Protein AF-A0A7C1ZW96-F1 (afdb_monomer_lite)

Structure (mmCIF, N/CA/C/O backbone):
data_AF-A0A7C1ZW96-F1
#
_entry.id   AF-A0A7C1ZW96-F1
#
loop_
_atom_site.group_PDB
_atom_site.id
_atom_site.type_symbol
_atom_site.label_atom_id
_atom_site.label_alt_id
_atom_site.label_comp_id
_atom_site.label_asym_id
_atom_site.label_entity_id
_atom_site.label_seq_id
_atom_site.pdbx_PDB_ins_code
_atom_site.Cartn_x
_atom_site.Cartn_y
_atom_site.Cartn_z
_atom_site.occupancy
_atom_site.B_iso_or_equiv
_atom_site.auth_seq_id
_atom_site.auth_comp_id
_atom_site.auth_asym_id
_atom_site.auth_atom_id
_atom_site.pdbx_PDB_model_num
ATOM 1 N N . MET A 1 1 ? 13.596 9.120 -29.502 1.00 70.25 1 MET A N 1
ATOM 2 C CA . MET A 1 1 ? 14.639 8.089 -29.327 1.00 70.25 1 MET A CA 1
ATOM 3 C C . MET A 1 1 ? 14.050 6.762 -29.740 1.00 70.25 1 MET A C 1
ATOM 5 O O . MET A 1 1 ? 12.907 6.493 -29.382 1.00 70.25 1 MET A O 1
ATOM 9 N N . ASP A 1 2 ? 14.798 5.988 -30.514 1.00 90.12 2 ASP A N 1
ATOM 10 C CA . ASP A 1 2 ? 14.402 4.640 -30.920 1.00 90.12 2 ASP A CA 1
ATOM 11 C C . ASP A 1 2 ? 14.485 3.653 -29.736 1.00 90.12 2 ASP A C 1
ATOM 13 O O . ASP A 1 2 ? 15.214 3.882 -28.768 1.00 90.12 2 ASP A O 1
ATOM 17 N N . TYR A 1 3 ? 13.744 2.546 -29.805 1.00 92.50 3 TYR A N 1
ATOM 18 C CA . TYR A 1 3 ? 13.696 1.502 -28.778 1.00 92.50 3 TYR A CA 1
ATOM 19 C C . TYR A 1 3 ? 15.097 0.979 -28.427 1.00 92.50 3 TYR A C 1
ATOM 21 O O . TYR A 1 3 ? 15.464 0.915 -27.253 1.00 92.50 3 TYR A O 1
ATOM 29 N N . LYS A 1 4 ? 15.914 0.682 -29.448 1.00 93.50 4 LYS A N 1
ATOM 30 C CA . LYS A 1 4 ? 17.292 0.192 -29.273 1.00 93.50 4 LYS A CA 1
ATOM 31 C C . LYS A 1 4 ? 18.207 1.231 -28.630 1.00 93.50 4 LYS A C 1
ATOM 33 O O . LYS A 1 4 ? 19.015 0.886 -27.775 1.00 93.50 4 LYS A O 1
ATOM 38 N N . GLN A 1 5 ? 18.042 2.503 -28.991 1.00 94.62 5 GLN A N 1
ATOM 39 C CA . GLN A 1 5 ? 18.813 3.593 -28.388 1.00 94.62 5 GLN A CA 1
ATOM 40 C C . GLN A 1 5 ? 18.511 3.717 -26.892 1.00 94.62 5 GLN A C 1
ATOM 42 O O . GLN A 1 5 ? 19.424 3.877 -26.090 1.00 94.62 5 GLN A O 1
ATOM 47 N N . ILE A 1 6 ? 17.240 3.597 -26.491 1.00 94.00 6 ILE A N 1
ATOM 48 C CA . ILE A 1 6 ? 16.862 3.642 -25.071 1.00 94.00 6 ILE A CA 1
ATOM 49 C C . ILE A 1 6 ? 17.457 2.454 -24.313 1.00 94.00 6 ILE A C 1
ATOM 51 O O . ILE A 1 6 ? 17.939 2.633 -23.196 1.00 94.00 6 ILE A O 1
ATOM 55 N N . GLN A 1 7 ? 17.474 1.262 -24.909 1.00 95.19 7 GLN A N 1
ATOM 56 C CA . GLN A 1 7 ? 18.127 0.093 -24.318 1.00 95.19 7 GLN A CA 1
ATOM 57 C C . GLN A 1 7 ? 19.627 0.325 -24.086 1.00 95.19 7 GLN A C 1
ATOM 59 O O . GLN A 1 7 ? 20.129 0.089 -22.986 1.00 95.19 7 GLN A O 1
ATOM 64 N N . GLU A 1 8 ? 20.336 0.826 -25.096 1.00 95.38 8 GLU A N 1
ATOM 65 C CA . GLU A 1 8 ? 21.771 1.108 -25.009 1.00 95.38 8 GLU A CA 1
ATOM 66 C C . GLU A 1 8 ? 22.080 2.178 -23.955 1.00 95.38 8 GLU A C 1
ATOM 68 O O . GLU A 1 8 ? 22.915 1.962 -23.076 1.00 95.38 8 GLU A O 1
ATOM 73 N N . LEU A 1 9 ? 21.326 3.282 -23.957 1.00 96.50 9 LEU A N 1
ATOM 74 C CA . LEU A 1 9 ? 21.448 4.336 -22.950 1.00 96.50 9 LEU A CA 1
ATOM 75 C C . LEU A 1 9 ? 21.115 3.834 -21.540 1.00 96.50 9 LEU A C 1
ATOM 77 O O . LEU A 1 9 ? 21.764 4.244 -20.581 1.00 96.50 9 LEU A O 1
ATOM 81 N N . THR A 1 10 ? 20.144 2.925 -21.396 1.00 96.12 10 THR A N 1
ATOM 82 C CA . THR A 1 10 ? 19.799 2.332 -20.092 1.00 96.12 10 THR A CA 1
ATOM 83 C C . THR A 1 10 ? 20.944 1.471 -19.576 1.00 96.12 10 THR A C 1
ATOM 85 O O . THR A 1 10 ? 21.294 1.565 -18.400 1.00 96.12 10 THR A O 1
ATOM 88 N N . ARG A 1 11 ? 21.577 0.677 -20.449 1.00 95.81 11 ARG A N 1
ATOM 89 C CA . ARG A 1 11 ? 22.749 -0.130 -20.086 1.00 95.81 11 ARG A CA 1
ATOM 90 C C . ARG A 1 11 ? 23.925 0.754 -19.667 1.00 95.81 11 ARG A C 1
ATOM 92 O O . ARG A 1 11 ? 24.494 0.526 -18.604 1.00 95.81 11 ARG A O 1
ATOM 99 N N . LEU A 1 12 ? 24.233 1.799 -20.437 1.00 96.38 12 LEU A N 1
ATOM 100 C CA . LEU A 1 12 ? 25.278 2.769 -20.087 1.00 96.38 12 LEU A CA 1
ATOM 101 C C . LEU A 1 12 ? 24.985 3.457 -18.746 1.00 96.38 12 LEU A C 1
ATOM 103 O O . LEU A 1 12 ? 25.869 3.583 -17.902 1.00 96.38 12 LEU A O 1
ATOM 107 N N . ALA A 1 13 ? 23.734 3.855 -18.506 1.00 96.31 13 ALA A N 1
ATOM 108 C CA . ALA A 1 13 ? 23.335 4.474 -17.245 1.00 96.31 13 ALA A CA 1
ATOM 109 C C . ALA A 1 13 ? 23.552 3.541 -16.040 1.00 96.31 13 ALA A C 1
ATOM 111 O O . ALA A 1 13 ? 24.030 3.998 -15.000 1.00 96.31 13 ALA A O 1
ATOM 112 N N . ILE A 1 14 ? 23.261 2.244 -16.184 1.00 95.38 14 ILE A N 1
ATOM 113 C CA . ILE A 1 14 ? 23.528 1.230 -15.152 1.00 95.38 14 ILE A CA 1
ATOM 114 C C . ILE A 1 14 ? 25.033 1.087 -14.899 1.00 95.38 14 ILE A C 1
ATOM 116 O O . ILE A 1 14 ? 25.462 1.152 -13.746 1.00 95.38 14 ILE A O 1
ATOM 120 N N . GLN A 1 15 ? 25.835 0.973 -15.961 1.00 94.31 15 GLN A N 1
ATOM 121 C CA . GLN A 1 15 ? 27.295 0.845 -15.870 1.00 94.31 15 GLN A CA 1
ATOM 122 C C . GLN A 1 15 ? 27.939 2.048 -15.168 1.00 94.31 15 GLN A C 1
ATOM 124 O O . GLN A 1 15 ? 28.824 1.886 -14.329 1.00 94.31 15 GLN A O 1
ATOM 129 N N . HIS A 1 16 ? 27.439 3.255 -15.438 1.00 94.94 16 HIS A N 1
ATOM 130 C CA . HIS A 1 16 ? 27.872 4.490 -14.777 1.00 94.94 16 HIS A CA 1
ATOM 131 C C . HIS A 1 16 ? 27.180 4.754 -13.427 1.00 94.94 16 HIS A C 1
ATOM 133 O O . HIS A 1 16 ? 27.340 5.829 -12.849 1.00 94.94 16 HIS A O 1
ATOM 139 N N . LYS A 1 17 ? 26.407 3.792 -12.909 1.00 92.88 17 LYS A N 1
ATOM 140 C CA . LYS A 1 17 ? 25.643 3.870 -11.654 1.00 92.88 17 LYS A CA 1
ATOM 141 C C . LYS A 1 17 ? 24.718 5.099 -11.535 1.00 92.88 17 LYS A C 1
ATOM 143 O O . LYS A 1 17 ? 24.451 5.574 -10.427 1.00 92.88 17 LYS A O 1
ATOM 148 N N . ASN A 1 18 ? 24.199 5.601 -12.654 1.00 94.31 18 ASN A N 1
ATOM 149 C CA . ASN A 1 18 ? 23.397 6.821 -12.723 1.00 94.31 18 ASN A CA 1
ATOM 150 C C . ASN A 1 18 ? 21.888 6.525 -12.623 1.00 94.31 18 ASN A C 1
ATOM 152 O O . ASN A 1 18 ? 21.213 6.269 -13.621 1.00 94.31 18 ASN A O 1
ATOM 156 N N . LEU A 1 19 ? 21.351 6.594 -11.401 1.00 92.31 19 LEU A N 1
ATOM 157 C CA . LEU A 1 19 ? 19.934 6.341 -11.112 1.00 92.31 19 LEU A CA 1
ATOM 158 C C . LEU A 1 19 ? 18.987 7.322 -11.816 1.00 92.31 19 LEU A C 1
ATOM 160 O O . LEU A 1 19 ? 17.964 6.896 -12.350 1.00 92.31 19 LEU A O 1
ATOM 164 N N . GLU A 1 20 ? 19.321 8.612 -11.840 1.00 93.06 20 GLU A N 1
ATOM 165 C CA . GLU A 1 20 ? 18.469 9.644 -12.443 1.00 93.06 20 GLU A CA 1
ATOM 166 C C . GLU A 1 20 ? 18.313 9.432 -13.953 1.00 93.06 20 GLU A C 1
ATOM 168 O O . GLU A 1 20 ? 17.213 9.561 -14.494 1.00 93.06 20 GLU A O 1
ATOM 173 N N . ALA A 1 21 ? 19.386 9.014 -14.631 1.00 95.00 21 ALA A N 1
ATOM 174 C CA . ALA A 1 21 ? 19.329 8.654 -16.044 1.00 95.00 21 ALA A CA 1
ATOM 175 C C . ALA A 1 21 ? 18.424 7.433 -16.285 1.00 95.00 21 ALA A C 1
ATOM 177 O O . ALA A 1 21 ? 17.558 7.485 -17.158 1.00 95.00 21 ALA A O 1
ATOM 178 N N . VAL A 1 22 ? 18.551 6.369 -15.477 1.00 94.31 22 VAL A N 1
ATOM 179 C CA . VAL A 1 22 ? 17.665 5.188 -15.564 1.00 94.31 22 VAL A CA 1
ATOM 180 C C . VAL A 1 22 ? 16.200 5.579 -15.331 1.00 94.31 22 VAL A C 1
ATOM 182 O O . VAL A 1 22 ? 15.317 5.158 -16.078 1.00 94.31 22 VAL A O 1
ATOM 185 N N . MET A 1 23 ? 15.932 6.431 -14.338 1.00 92.19 23 MET A N 1
ATOM 186 C CA . MET A 1 23 ? 14.596 6.964 -14.049 1.00 92.19 23 MET A CA 1
ATOM 187 C C . MET A 1 23 ? 14.026 7.779 -15.216 1.00 92.19 23 MET A C 1
ATOM 189 O O . MET A 1 23 ? 12.853 7.628 -15.565 1.00 92.19 23 MET A O 1
ATOM 193 N N . GLY A 1 24 ? 14.841 8.637 -15.832 1.00 92.88 24 GLY A N 1
ATOM 194 C CA . GLY A 1 24 ? 14.457 9.408 -17.014 1.00 92.88 24 GLY A CA 1
ATOM 195 C C . GLY A 1 24 ? 14.122 8.509 -18.206 1.00 92.88 24 GLY A C 1
ATOM 196 O O . GLY A 1 24 ? 13.102 8.709 -18.866 1.00 92.88 24 GLY A O 1
ATOM 197 N N . LEU A 1 25 ? 14.926 7.468 -18.435 1.00 94.75 25 LEU A N 1
ATOM 198 C CA . LEU A 1 25 ? 14.729 6.500 -19.516 1.00 94.75 25 LEU A CA 1
ATOM 199 C C . LEU A 1 25 ? 13.476 5.637 -19.307 1.00 94.75 25 LEU A C 1
ATOM 201 O O . LEU A 1 25 ? 12.726 5.422 -20.258 1.00 94.75 25 LEU A O 1
ATOM 205 N N . LEU A 1 26 ? 13.180 5.231 -18.066 1.00 92.12 26 LEU A N 1
ATOM 206 C CA . LEU A 1 26 ? 11.928 4.548 -17.710 1.00 92.12 26 LEU A CA 1
ATOM 207 C C . LEU A 1 26 ? 10.690 5.396 -18.019 1.00 92.12 26 LEU A C 1
ATOM 209 O O . LEU A 1 26 ? 9.691 4.873 -18.512 1.00 92.12 26 LEU A O 1
ATOM 213 N N . LYS A 1 27 ? 10.755 6.705 -17.746 1.00 89.38 27 LYS A N 1
ATOM 214 C CA . LYS A 1 27 ? 9.675 7.651 -18.068 1.00 89.38 27 LYS A CA 1
ATOM 215 C C . LYS A 1 27 ? 9.537 7.877 -19.574 1.00 89.38 27 LYS A C 1
ATOM 217 O O . LYS A 1 27 ? 8.424 8.096 -20.041 1.00 89.38 27 LYS A O 1
ATOM 222 N N . ALA A 1 28 ? 10.639 7.810 -20.321 1.00 91.69 28 ALA A N 1
ATOM 223 C CA . ALA A 1 28 ? 10.635 7.964 -21.773 1.00 91.69 28 ALA A CA 1
ATOM 224 C C . ALA A 1 28 ? 10.059 6.733 -22.492 1.00 91.69 28 ALA A C 1
ATOM 226 O O . ALA A 1 28 ? 9.218 6.877 -23.376 1.00 91.69 28 ALA A O 1
ATOM 227 N N . ASN A 1 29 ? 10.495 5.523 -22.125 1.00 92.44 29 ASN A N 1
ATOM 228 C CA . ASN A 1 29 ? 9.945 4.275 -22.651 1.00 92.44 29 ASN A CA 1
ATOM 229 C C . ASN A 1 29 ? 10.116 3.135 -21.641 1.00 92.44 29 ASN A C 1
ATOM 231 O O . ASN A 1 29 ? 11.178 2.516 -21.534 1.00 92.44 29 ASN A O 1
ATOM 235 N N . VAL A 1 30 ? 9.027 2.832 -20.931 1.00 92.31 30 VAL A N 1
ATOM 236 C CA . VAL A 1 30 ? 9.029 1.831 -19.862 1.00 92.31 30 VAL A CA 1
ATOM 237 C C . VAL A 1 30 ? 9.380 0.432 -20.365 1.00 92.31 30 VAL A C 1
ATOM 239 O O . VAL A 1 30 ? 10.066 -0.293 -19.656 1.00 92.31 30 VAL A O 1
ATOM 242 N N . TYR A 1 31 ? 8.970 0.052 -21.578 1.00 93.31 31 TYR A N 1
ATOM 243 C CA . TYR A 1 31 ? 9.225 -1.286 -22.121 1.00 93.31 31 TYR A CA 1
ATOM 244 C C . TYR A 1 31 ? 10.706 -1.464 -22.468 1.00 93.31 31 TYR A C 1
ATOM 246 O O . TYR A 1 31 ? 11.349 -2.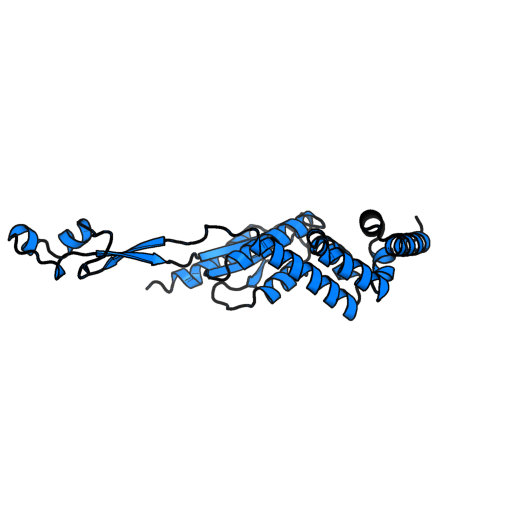369 -21.942 1.00 93.31 31 TYR A O 1
ATOM 254 N N . ALA A 1 32 ? 11.269 -0.530 -23.242 1.00 93.50 32 ALA A N 1
ATOM 255 C CA . ALA A 1 32 ? 12.676 -0.569 -23.642 1.00 93.50 32 ALA A CA 1
ATOM 256 C C . ALA A 1 32 ? 13.623 -0.572 -22.435 1.00 93.50 32 ALA A C 1
ATOM 258 O O . ALA A 1 32 ? 14.549 -1.378 -22.369 1.00 93.50 32 ALA A O 1
ATOM 259 N N . ALA A 1 33 ? 13.374 0.303 -21.456 1.00 93.44 33 ALA A N 1
ATOM 260 C CA . ALA A 1 33 ? 14.183 0.353 -20.246 1.00 93.44 33 ALA A CA 1
ATOM 261 C C . ALA A 1 33 ? 13.996 -0.912 -19.388 1.00 93.44 33 ALA A C 1
ATOM 263 O O . ALA A 1 33 ? 14.981 -1.474 -18.912 1.00 93.44 33 ALA A O 1
ATOM 264 N N . THR A 1 34 ? 12.760 -1.407 -19.223 1.00 94.06 34 THR A N 1
ATOM 265 C CA . THR A 1 34 ? 12.490 -2.597 -18.393 1.00 94.06 34 THR A CA 1
ATOM 266 C C . THR A 1 34 ? 13.152 -3.859 -18.941 1.00 94.06 34 THR A C 1
ATOM 268 O O . THR A 1 34 ? 13.594 -4.679 -18.140 1.00 94.06 34 THR A O 1
ATOM 271 N N . ASP A 1 35 ? 13.298 -4.014 -20.258 1.00 92.94 35 ASP A N 1
ATOM 272 C CA . ASP A 1 35 ? 14.037 -5.146 -20.839 1.00 92.94 35 ASP A CA 1
ATOM 273 C C . ASP A 1 35 ? 15.474 -5.230 -20.316 1.00 92.94 35 ASP A C 1
ATOM 275 O O . ASP A 1 35 ? 15.967 -6.316 -20.017 1.00 92.94 35 ASP A O 1
ATOM 279 N N . ILE A 1 36 ? 16.128 -4.079 -20.142 1.00 94.12 36 ILE A N 1
ATOM 280 C CA . ILE A 1 36 ? 17.480 -4.009 -19.580 1.00 94.12 36 ILE A CA 1
ATOM 281 C C . ILE A 1 36 ? 17.460 -4.251 -18.068 1.00 94.12 36 ILE A C 1
ATOM 283 O O . ILE A 1 36 ? 18.370 -4.883 -17.533 1.00 94.12 36 ILE A O 1
ATOM 287 N N . LEU A 1 37 ? 16.407 -3.815 -17.370 1.00 91.38 37 LEU A N 1
ATOM 28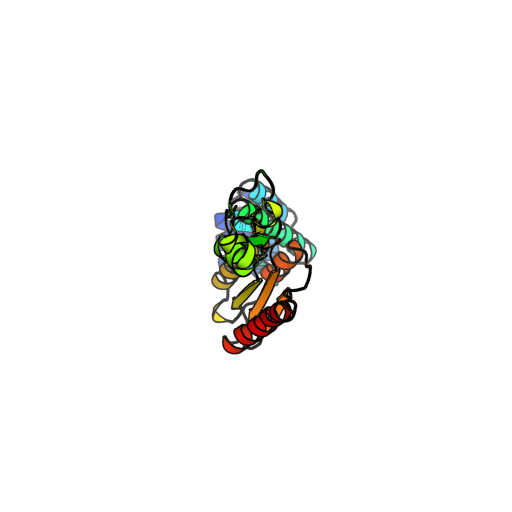8 C CA . LEU A 1 37 ? 16.246 -4.061 -15.932 1.00 91.38 37 LEU A CA 1
ATOM 289 C C . LEU A 1 37 ? 15.896 -5.516 -15.595 1.00 91.38 37 LEU A C 1
ATOM 291 O O . LEU A 1 37 ? 16.204 -5.978 -14.496 1.00 91.38 37 LEU A O 1
ATOM 295 N N . ASN A 1 38 ? 15.291 -6.249 -16.530 1.00 91.06 38 ASN A N 1
ATOM 296 C CA . ASN A 1 38 ? 14.994 -7.682 -16.450 1.00 91.06 38 ASN A CA 1
ATOM 297 C C . ASN A 1 38 ? 16.259 -8.542 -16.668 1.00 91.06 38 ASN A C 1
ATOM 299 O O . ASN A 1 38 ? 16.225 -9.568 -17.345 1.00 91.06 38 ASN A O 1
ATOM 303 N N . THR A 1 39 ? 17.384 -8.126 -16.097 1.00 91.44 39 THR A N 1
ATOM 304 C CA . THR A 1 39 ? 18.672 -8.821 -16.149 1.00 91.44 39 THR A CA 1
ATOM 305 C C . THR A 1 39 ? 19.275 -8.889 -14.748 1.00 91.44 39 THR A C 1
ATOM 307 O O . THR A 1 39 ? 18.832 -8.199 -13.827 1.00 91.44 39 THR A O 1
ATOM 310 N N . GLU A 1 40 ? 20.286 -9.735 -14.551 1.00 90.81 40 GLU A N 1
ATOM 311 C CA . GLU A 1 40 ? 20.981 -9.805 -13.258 1.00 90.81 40 GLU A CA 1
ATOM 312 C C . GLU A 1 40 ? 21.710 -8.497 -12.930 1.00 90.81 40 GLU A C 1
ATOM 314 O O . GLU A 1 40 ? 21.638 -8.038 -11.791 1.00 90.81 40 GLU A O 1
ATOM 319 N N . GLU A 1 41 ? 22.290 -7.845 -13.940 1.00 91.56 41 GLU A N 1
ATOM 320 C CA . GLU A 1 41 ? 22.946 -6.538 -13.820 1.00 91.56 41 GLU A CA 1
ATOM 321 C C . GLU A 1 41 ? 21.964 -5.452 -13.345 1.00 91.56 41 GLU A C 1
ATOM 323 O O . GLU A 1 41 ? 22.237 -4.736 -12.380 1.00 91.56 41 GLU A O 1
ATOM 328 N N . GLY A 1 42 ? 20.772 -5.375 -13.951 1.00 91.06 42 GLY A N 1
ATOM 329 C CA . GLY A 1 42 ? 19.741 -4.411 -13.559 1.00 91.06 42 GLY A CA 1
ATOM 330 C C . GLY A 1 42 ? 19.233 -4.620 -12.129 1.00 91.06 42 GLY A C 1
ATOM 331 O O . GLY A 1 42 ? 19.058 -3.662 -11.371 1.00 91.06 42 GLY A O 1
ATOM 332 N N . VAL A 1 43 ? 19.039 -5.876 -11.718 1.00 91.38 43 VAL A N 1
ATOM 333 C CA . VAL A 1 43 ? 18.660 -6.201 -10.334 1.00 91.38 43 VAL A CA 1
ATOM 334 C C . VAL A 1 43 ? 19.765 -5.853 -9.352 1.00 91.38 43 VAL A C 1
ATOM 336 O O . VAL A 1 43 ? 19.469 -5.331 -8.274 1.00 91.38 43 VAL A O 1
ATOM 339 N N . GLN A 1 44 ? 21.015 -6.166 -9.689 1.00 93.25 44 GLN A N 1
ATOM 340 C CA . GLN A 1 44 ? 22.156 -5.866 -8.837 1.00 93.25 44 GLN A CA 1
ATOM 341 C C . GLN A 1 44 ? 22.280 -4.357 -8.626 1.00 93.25 44 GLN A C 1
ATOM 343 O O . GLN A 1 44 ? 22.334 -3.916 -7.479 1.00 93.25 44 GLN A O 1
ATOM 348 N N . PHE A 1 45 ? 22.188 -3.570 -9.700 1.00 93.69 45 PHE A N 1
ATOM 349 C CA . PHE A 1 45 ? 22.187 -2.109 -9.644 1.00 93.69 45 PHE A CA 1
ATOM 350 C C . PHE A 1 45 ? 21.149 -1.564 -8.653 1.00 93.69 45 PHE A C 1
ATOM 352 O O . PHE A 1 45 ? 21.479 -0.789 -7.754 1.00 93.69 45 PHE A O 1
ATOM 359 N N . PHE A 1 46 ? 19.895 -2.011 -8.763 1.00 93.06 46 PHE A N 1
ATOM 360 C CA . PHE A 1 46 ? 18.836 -1.550 -7.867 1.00 93.06 46 PHE A CA 1
ATOM 361 C C . PHE A 1 46 ? 18.948 -2.109 -6.449 1.00 93.06 46 PHE A C 1
ATOM 363 O O . PHE A 1 46 ? 18.543 -1.440 -5.501 1.00 93.06 46 PHE A O 1
ATOM 370 N N . SER A 1 47 ? 19.517 -3.301 -6.277 1.00 91.56 47 SER A N 1
ATOM 371 C CA . SER A 1 47 ? 19.777 -3.872 -4.954 1.00 91.56 47 SER A CA 1
ATOM 372 C C . SER A 1 47 ? 20.860 -3.087 -4.210 1.00 91.56 47 SER A C 1
ATOM 374 O O . SER A 1 47 ? 20.689 -2.821 -3.024 1.00 91.56 47 SER A O 1
ATOM 376 N N . GLU A 1 48 ? 21.928 -2.673 -4.900 1.00 91.94 48 GLU A N 1
ATOM 377 C CA . GLU A 1 48 ? 22.971 -1.787 -4.362 1.00 91.94 48 GLU A CA 1
ATOM 378 C C . GLU A 1 48 ? 22.382 -0.413 -4.016 1.00 91.94 48 GLU A C 1
ATOM 380 O O . GLU A 1 48 ? 22.493 0.052 -2.881 1.00 91.94 48 GLU A O 1
ATOM 385 N N . LYS A 1 49 ? 21.655 0.209 -4.953 1.00 91.25 49 LYS A N 1
ATOM 386 C CA . LYS A 1 49 ? 21.060 1.535 -4.732 1.00 91.25 49 LYS A CA 1
ATOM 387 C C . LYS A 1 49 ? 20.022 1.543 -3.612 1.00 91.25 49 LYS A C 1
ATOM 389 O O . LYS A 1 49 ? 19.998 2.484 -2.825 1.00 91.25 49 LYS A O 1
ATOM 394 N N . ALA A 1 50 ? 19.219 0.487 -3.479 1.00 89.81 50 ALA A N 1
ATOM 395 C CA . ALA A 1 50 ? 18.246 0.359 -2.394 1.00 89.81 50 ALA A CA 1
ATOM 396 C C . ALA A 1 50 ? 18.896 0.258 -1.000 1.00 89.81 50 ALA A C 1
ATOM 398 O O . ALA A 1 50 ? 18.256 0.619 -0.007 1.00 89.81 50 ALA A O 1
ATOM 399 N N . GLN A 1 51 ? 20.142 -0.229 -0.907 1.00 87.69 51 GLN A N 1
ATOM 400 C CA . GLN A 1 51 ? 20.900 -0.234 0.350 1.00 87.69 51 GLN A CA 1
ATOM 401 C C . GLN A 1 51 ? 21.333 1.182 0.750 1.00 87.69 51 GLN A C 1
ATOM 403 O O . GLN A 1 51 ? 21.234 1.520 1.930 1.00 87.69 51 GLN A O 1
ATOM 408 N N . GLU A 1 52 ? 21.737 2.015 -0.218 1.00 87.19 52 GLU A N 1
ATOM 409 C CA . GLU A 1 52 ? 22.061 3.435 -0.005 1.00 87.19 52 GLU A CA 1
ATOM 410 C C . GLU A 1 52 ? 20.801 4.236 0.380 1.00 87.19 52 GLU A C 1
ATOM 412 O O . GLU A 1 52 ? 20.730 4.853 1.445 1.00 87.19 52 GLU A O 1
ATOM 417 N N . SER A 1 53 ? 19.771 4.192 -0.471 1.00 83.88 53 SER A N 1
ATOM 418 C CA . SER A 1 53 ? 18.480 4.855 -0.274 1.00 83.88 53 SER A CA 1
ATOM 419 C C . SER A 1 53 ? 17.372 4.027 -0.919 1.00 83.88 53 SER A C 1
ATOM 421 O O . SER A 1 53 ? 17.416 3.726 -2.101 1.00 83.88 53 SER A O 1
ATOM 423 N N . GLY A 1 54 ? 16.357 3.632 -0.150 1.00 84.31 54 GLY A N 1
ATOM 424 C CA . GLY A 1 54 ? 15.293 2.751 -0.647 1.00 84.31 54 GLY A CA 1
ATOM 425 C C . GLY A 1 54 ? 14.061 3.482 -1.183 1.00 84.31 54 GLY A C 1
ATOM 426 O O . GLY A 1 54 ? 13.174 2.841 -1.747 1.00 84.31 54 GLY A O 1
ATOM 427 N N . ASP A 1 55 ? 13.962 4.795 -0.984 1.00 86.56 55 ASP A N 1
ATOM 428 C CA . ASP A 1 55 ? 12.681 5.513 -1.033 1.00 86.56 55 ASP A CA 1
ATOM 429 C C . ASP A 1 55 ? 12.056 5.550 -2.443 1.00 86.56 55 ASP A C 1
ATOM 431 O O . ASP A 1 55 ? 10.836 5.616 -2.576 1.00 86.56 55 ASP A O 1
ATOM 435 N N . PHE A 1 56 ? 12.869 5.404 -3.493 1.00 89.38 56 PHE A N 1
ATOM 436 C CA . PHE A 1 56 ? 12.428 5.379 -4.893 1.00 89.38 56 PHE A CA 1
ATOM 437 C C . PHE A 1 56 ? 11.933 3.997 -5.370 1.00 89.38 56 PHE A C 1
ATOM 439 O O . PHE A 1 56 ? 11.285 3.893 -6.413 1.00 89.38 56 PHE A O 1
ATOM 446 N N . MET A 1 57 ? 12.214 2.911 -4.638 1.00 93.56 57 MET A N 1
ATOM 447 C CA . MET A 1 57 ? 11.887 1.547 -5.085 1.00 93.56 57 MET A CA 1
ATOM 448 C C . MET A 1 57 ? 10.397 1.308 -5.378 1.00 93.56 57 MET A C 1
ATOM 450 O O . MET A 1 57 ? 10.100 0.596 -6.342 1.00 93.56 57 MET A O 1
ATOM 454 N N . PRO A 1 58 ? 9.440 1.862 -4.607 1.00 91.88 58 PRO A N 1
ATOM 455 C CA . PRO A 1 58 ? 8.024 1.723 -4.935 1.00 91.88 58 PRO A CA 1
ATOM 456 C C . PRO A 1 58 ? 7.646 2.372 -6.264 1.00 91.88 58 PRO A C 1
ATOM 458 O O . PRO A 1 58 ? 6.841 1.806 -6.998 1.00 91.88 58 PRO A O 1
ATOM 461 N N . GLU A 1 59 ? 8.251 3.518 -6.592 1.00 90.75 59 GLU A N 1
ATOM 462 C CA . GLU A 1 59 ? 8.041 4.198 -7.873 1.00 90.75 59 GLU A CA 1
ATOM 463 C C . GLU A 1 59 ? 8.564 3.342 -9.031 1.00 90.75 59 GLU A C 1
ATOM 465 O O . GLU A 1 59 ? 7.828 3.087 -9.985 1.00 90.75 59 GLU A O 1
ATOM 470 N N . ILE A 1 60 ? 9.782 2.801 -8.898 1.00 92.00 60 ILE A N 1
ATOM 471 C CA . ILE A 1 60 ? 10.361 1.865 -9.875 1.00 92.00 60 ILE A CA 1
ATOM 472 C C . ILE A 1 60 ? 9.436 0.676 -10.099 1.00 92.00 60 ILE A C 1
ATOM 474 O O . ILE A 1 60 ? 9.059 0.397 -11.237 1.00 92.00 60 ILE A O 1
ATOM 478 N N . TYR A 1 61 ? 9.045 -0.013 -9.021 1.00 93.00 61 TYR A N 1
ATOM 479 C CA . TYR A 1 61 ? 8.183 -1.185 -9.131 1.00 93.00 61 TYR A CA 1
ATOM 480 C C . TYR A 1 61 ? 6.867 -0.844 -9.829 1.00 93.00 61 TYR A C 1
ATOM 482 O O . TYR A 1 61 ? 6.433 -1.575 -10.714 1.00 93.00 61 TYR A O 1
ATOM 490 N N . PHE A 1 62 ? 6.254 0.286 -9.476 1.00 89.00 62 PHE A N 1
ATOM 491 C CA . PHE A 1 62 ? 4.986 0.711 -10.051 1.00 89.00 62 PHE A CA 1
ATOM 492 C C . PHE A 1 62 ? 5.062 0.943 -11.565 1.00 89.00 62 PHE A C 1
ATOM 494 O O . PHE A 1 62 ? 4.120 0.590 -12.278 1.00 89.00 62 PHE A O 1
ATOM 501 N N . PHE A 1 63 ? 6.178 1.479 -12.067 1.00 88.00 63 PHE A N 1
ATOM 502 C CA . PHE A 1 63 ? 6.393 1.630 -13.505 1.00 88.00 63 PHE A CA 1
ATOM 503 C C . PHE A 1 63 ? 6.604 0.284 -14.198 1.00 88.00 63 PHE A C 1
ATOM 505 O O . PHE A 1 63 ? 5.952 -0.003 -15.202 1.00 88.00 63 PHE A O 1
ATOM 512 N N . ILE A 1 64 ? 7.467 -0.572 -13.650 1.00 91.62 64 ILE A N 1
ATOM 513 C CA . ILE A 1 64 ? 7.881 -1.793 -14.349 1.00 91.62 64 ILE A CA 1
ATOM 514 C C . ILE A 1 64 ? 6.954 -2.991 -14.115 1.00 91.62 64 ILE A C 1
ATOM 516 O O . ILE A 1 64 ? 7.074 -3.987 -14.815 1.00 91.62 64 ILE A O 1
ATOM 520 N N . ARG A 1 65 ? 6.018 -2.951 -13.157 1.00 90.06 65 ARG A N 1
ATOM 521 C CA . ARG A 1 65 ? 5.200 -4.120 -12.753 1.00 90.06 65 ARG A CA 1
ATOM 522 C C . ARG A 1 65 ? 4.433 -4.803 -13.888 1.00 90.06 65 ARG A C 1
ATOM 524 O O . ARG A 1 65 ? 4.095 -5.978 -13.745 1.00 90.06 65 ARG A O 1
ATOM 531 N N . ARG A 1 66 ? 4.118 -4.089 -14.973 1.00 87.75 66 ARG A N 1
ATOM 532 C CA . ARG A 1 66 ? 3.482 -4.656 -16.173 1.00 87.75 66 ARG A CA 1
ATOM 533 C C . ARG A 1 66 ? 4.510 -5.327 -17.102 1.00 87.75 66 ARG A C 1
ATOM 535 O O . ARG A 1 66 ? 4.341 -6.517 -17.346 1.00 87.75 66 ARG A O 1
ATOM 542 N N . PRO A 1 67 ? 5.563 -4.631 -17.577 1.00 90.56 67 PRO A N 1
ATOM 543 C CA . PRO A 1 67 ? 6.573 -5.231 -18.461 1.00 90.56 67 PRO A CA 1
ATOM 544 C C . PRO A 1 67 ? 7.590 -6.164 -17.774 1.00 90.56 67 PRO A C 1
ATOM 546 O O . PRO A 1 67 ? 8.274 -6.929 -18.449 1.00 90.56 67 PRO A O 1
ATOM 549 N N . ALA A 1 68 ? 7.736 -6.122 -16.449 1.00 89.06 68 ALA A N 1
ATOM 550 C CA . ALA A 1 68 ? 8.715 -6.939 -15.734 1.00 89.06 68 ALA A CA 1
ATOM 551 C C . ALA A 1 68 ? 8.335 -8.429 -15.728 1.00 89.06 68 ALA A C 1
ATOM 553 O O . ALA A 1 68 ? 7.202 -8.802 -15.410 1.00 89.06 68 ALA A O 1
ATOM 554 N N . SER A 1 69 ? 9.311 -9.294 -16.009 1.00 86.50 69 SER A N 1
ATOM 555 C CA . SER A 1 69 ? 9.119 -10.746 -16.081 1.00 86.50 69 SER A CA 1
ATOM 556 C C . SER A 1 69 ? 9.227 -11.423 -14.704 1.00 86.50 69 SER A C 1
ATOM 558 O O . SER A 1 69 ? 9.811 -10.883 -13.765 1.00 86.50 69 SER A O 1
ATOM 560 N N . GLY A 1 70 ? 8.638 -12.618 -14.560 1.00 85.06 70 GLY A N 1
ATOM 561 C CA . GLY A 1 70 ? 8.320 -13.263 -13.273 1.00 85.06 70 GLY A CA 1
ATOM 562 C C . GLY A 1 70 ? 9.396 -13.188 -12.177 1.00 85.06 70 GLY A C 1
ATOM 563 O O . GLY A 1 70 ? 9.139 -12.612 -11.114 1.00 85.06 70 GLY A O 1
ATOM 564 N N . LYS A 1 71 ? 10.600 -13.736 -12.422 1.00 88.25 71 LYS A N 1
ATOM 565 C CA . LYS A 1 71 ? 11.709 -13.739 -11.439 1.00 88.25 71 LYS A CA 1
ATOM 566 C C . LYS A 1 71 ? 12.026 -12.315 -10.980 1.00 88.25 71 LYS A C 1
ATOM 568 O O . LYS A 1 71 ? 12.017 -12.042 -9.780 1.00 88.25 71 LYS A O 1
ATOM 573 N N . TYR A 1 72 ? 12.248 -11.402 -11.917 1.00 89.94 72 TYR A N 1
ATOM 574 C CA . TYR A 1 72 ? 12.700 -10.042 -11.632 1.00 89.94 72 TYR A CA 1
ATOM 575 C C . TYR A 1 72 ? 11.609 -9.179 -11.009 1.00 89.94 72 TYR A C 1
ATOM 577 O O . TYR A 1 72 ? 11.852 -8.533 -9.988 1.00 89.94 72 TYR A O 1
ATOM 585 N N . LYS A 1 73 ? 10.374 -9.274 -11.509 1.00 91.88 73 LYS A N 1
ATOM 586 C CA . LYS A 1 73 ? 9.198 -8.629 -10.912 1.00 91.88 73 LYS A CA 1
ATOM 587 C C . LYS A 1 73 ? 9.078 -8.949 -9.423 1.00 91.88 73 LYS A C 1
ATOM 589 O O . LYS A 1 73 ? 8.837 -8.052 -8.617 1.00 91.88 73 LYS A O 1
ATOM 594 N N . SER A 1 74 ? 9.304 -10.207 -9.035 1.00 92.56 74 SER A N 1
ATOM 595 C CA . SER A 1 74 ? 9.250 -10.617 -7.627 1.00 92.56 74 SER A CA 1
ATOM 596 C C . SER A 1 74 ? 10.323 -9.942 -6.757 1.00 92.56 74 SER A C 1
ATOM 598 O O . SER A 1 74 ? 10.052 -9.593 -5.604 1.00 92.56 74 SER A O 1
ATOM 600 N N . ILE A 1 75 ? 11.515 -9.705 -7.315 1.00 93.62 75 ILE A N 1
ATOM 601 C CA . ILE A 1 75 ? 12.631 -9.050 -6.626 1.00 93.62 75 ILE A CA 1
ATOM 602 C C . ILE A 1 75 ? 12.342 -7.559 -6.457 1.00 93.62 75 ILE A C 1
ATOM 604 O O . ILE A 1 75 ? 12.415 -7.056 -5.337 1.00 93.62 75 ILE A O 1
ATOM 608 N N . PHE A 1 76 ? 11.928 -6.873 -7.523 1.00 94.31 76 PHE A N 1
ATOM 609 C CA . PHE A 1 76 ? 11.555 -5.459 -7.455 1.00 94.31 76 PHE A CA 1
ATOM 610 C C . PHE A 1 76 ? 10.375 -5.216 -6.511 1.00 94.31 76 PHE A C 1
ATOM 612 O O . PHE A 1 76 ? 10.428 -4.293 -5.698 1.00 94.31 76 PHE A O 1
ATOM 619 N N . ARG A 1 77 ? 9.359 -6.093 -6.526 1.00 94.31 77 ARG A N 1
ATOM 620 C CA . ARG A 1 77 ? 8.246 -6.033 -5.565 1.00 94.31 77 ARG A CA 1
ATOM 621 C C . ARG A 1 77 ? 8.744 -6.141 -4.128 1.00 94.31 77 ARG A C 1
ATOM 623 O O . ARG A 1 77 ? 8.322 -5.381 -3.260 1.00 94.31 77 ARG A O 1
ATOM 630 N N . ARG A 1 78 ? 9.666 -7.075 -3.866 1.00 93.75 78 ARG A N 1
ATOM 631 C CA . ARG A 1 78 ? 10.264 -7.263 -2.538 1.00 93.75 78 ARG A CA 1
ATOM 632 C C . ARG A 1 78 ? 11.021 -6.016 -2.079 1.00 93.75 78 ARG A C 1
ATOM 634 O O . ARG A 1 78 ? 10.828 -5.617 -0.933 1.00 93.75 78 ARG A O 1
ATOM 641 N N . LEU A 1 79 ? 11.832 -5.413 -2.948 1.00 93.81 79 LEU A N 1
ATOM 642 C CA . LEU A 1 79 ? 12.576 -4.186 -2.649 1.00 93.81 79 LEU A CA 1
ATOM 643 C C . LEU A 1 79 ? 11.625 -3.012 -2.364 1.00 93.81 79 LEU A C 1
ATOM 645 O O . LEU A 1 79 ? 11.744 -2.367 -1.326 1.00 93.81 79 LEU A O 1
ATOM 649 N N . ALA A 1 80 ? 10.611 -2.800 -3.209 1.00 93.69 80 ALA A N 1
ATOM 650 C CA . ALA A 1 80 ? 9.578 -1.784 -2.993 1.00 93.69 80 ALA A CA 1
ATOM 651 C C . ALA A 1 80 ? 8.868 -1.955 -1.644 1.00 93.69 80 ALA A C 1
ATOM 653 O O . ALA A 1 80 ? 8.748 -1.009 -0.863 1.00 93.69 80 ALA A O 1
ATOM 654 N N . ARG A 1 81 ? 8.448 -3.181 -1.325 1.00 92.88 81 ARG A N 1
ATOM 655 C CA . ARG A 1 81 ? 7.812 -3.498 -0.045 1.00 92.88 81 ARG A CA 1
ATOM 656 C C . ARG A 1 81 ? 8.729 -3.221 1.147 1.00 92.88 81 ARG A C 1
ATOM 658 O O . ARG A 1 81 ? 8.264 -2.681 2.149 1.00 92.88 81 ARG A O 1
ATOM 665 N N . GLN A 1 82 ? 10.008 -3.590 1.067 1.00 91.62 82 GLN A N 1
ATOM 666 C CA . GLN A 1 82 ? 10.980 -3.308 2.130 1.00 91.62 82 GLN A CA 1
ATOM 667 C C . GLN A 1 82 ? 11.112 -1.803 2.376 1.00 91.62 82 GLN A C 1
ATOM 669 O O . GLN A 1 82 ? 11.070 -1.373 3.531 1.00 91.62 82 GLN A O 1
ATOM 674 N N . SER A 1 83 ? 11.176 -1.002 1.311 1.00 91.00 83 SER A N 1
ATOM 675 C CA . SER A 1 83 ? 11.203 0.457 1.410 1.00 91.00 83 SER A CA 1
ATOM 676 C C . SER A 1 83 ? 9.949 1.026 2.068 1.00 91.00 83 SER A C 1
ATOM 678 O O . SER A 1 83 ? 10.057 1.858 2.965 1.00 91.00 83 SER A O 1
ATOM 680 N N . ILE A 1 84 ? 8.760 0.529 1.710 1.00 89.88 84 ILE A N 1
ATOM 681 C CA . ILE A 1 84 ? 7.492 0.954 2.330 1.00 89.88 84 ILE A CA 1
ATOM 682 C C . ILE A 1 84 ? 7.467 0.637 3.823 1.00 89.88 84 ILE A C 1
ATOM 684 O O . ILE A 1 84 ? 7.076 1.483 4.626 1.00 89.88 84 ILE A O 1
ATOM 688 N N . ILE A 1 85 ? 7.887 -0.566 4.218 1.00 87.50 85 ILE A N 1
ATOM 689 C CA . ILE A 1 85 ? 7.929 -0.959 5.633 1.00 87.50 85 ILE A CA 1
ATOM 690 C C . ILE A 1 85 ? 8.922 -0.071 6.395 1.00 87.50 85 ILE A C 1
ATOM 692 O O . ILE A 1 85 ? 8.592 0.436 7.467 1.00 87.50 85 ILE A O 1
ATOM 696 N N . LYS A 1 86 ? 10.104 0.189 5.821 1.00 86.94 86 LYS A N 1
ATOM 697 C CA . LYS A 1 86 ? 11.113 1.087 6.403 1.00 86.94 86 LYS A CA 1
ATOM 698 C C . LYS A 1 86 ? 10.574 2.511 6.568 1.00 86.94 86 LYS A C 1
ATOM 700 O O . LYS A 1 86 ? 10.755 3.106 7.629 1.00 86.94 86 LYS A O 1
ATOM 705 N N . LEU A 1 87 ? 9.872 3.040 5.564 1.00 84.38 87 LEU A N 1
ATOM 706 C CA . LEU A 1 87 ? 9.212 4.345 5.635 1.00 84.38 87 LEU A CA 1
ATOM 707 C C . LEU A 1 87 ? 8.119 4.364 6.714 1.00 84.38 87 LEU A C 1
ATOM 709 O O . LEU A 1 87 ? 8.044 5.298 7.507 1.00 84.38 87 LEU A O 1
ATOM 713 N N . SER A 1 88 ? 7.318 3.303 6.796 1.00 82.62 88 SER A N 1
ATOM 714 C CA . SER A 1 88 ? 6.244 3.175 7.787 1.00 82.62 88 SER A CA 1
ATOM 715 C C . SER A 1 88 ? 6.777 3.163 9.219 1.00 82.62 88 SER A C 1
ATOM 717 O O . SER A 1 88 ? 6.182 3.780 10.096 1.00 82.62 88 SER A O 1
ATOM 719 N N . LEU A 1 89 ? 7.924 2.516 9.455 1.00 81.38 89 LEU A N 1
ATOM 720 C CA . LEU A 1 89 ? 8.611 2.511 10.751 1.00 81.38 89 LEU A CA 1
ATOM 721 C C . LEU A 1 89 ? 9.100 3.909 11.167 1.00 81.38 89 LEU A C 1
ATOM 723 O O . LEU A 1 89 ? 8.997 4.265 12.344 1.00 81.38 89 LEU A O 1
ATOM 727 N N . LYS A 1 90 ? 9.598 4.715 10.215 1.00 77.94 90 LYS A N 1
ATOM 728 C CA . LYS A 1 90 ? 9.975 6.120 10.468 1.00 77.94 90 LYS A CA 1
ATOM 729 C C . LYS A 1 90 ? 8.763 6.967 10.854 1.00 77.94 90 LYS A C 1
ATOM 731 O O . LYS A 1 90 ? 8.872 7.845 11.702 1.00 77.94 90 LYS A O 1
ATOM 736 N N . ILE A 1 91 ? 7.600 6.674 10.275 1.00 71.62 91 ILE A N 1
ATOM 737 C CA . ILE A 1 91 ? 6.319 7.309 10.606 1.00 71.62 91 ILE A CA 1
ATOM 738 C C . ILE A 1 91 ? 5.766 6.643 11.880 1.00 71.62 91 ILE A C 1
ATOM 740 O O . ILE A 1 91 ? 4.677 6.069 11.913 1.00 71.62 91 ILE A O 1
ATOM 744 N N . THR A 1 92 ? 6.549 6.691 12.963 1.00 55.03 92 THR A N 1
ATOM 745 C CA . THR A 1 92 ? 6.156 6.197 14.286 1.00 55.03 92 THR A CA 1
ATOM 746 C C . THR A 1 92 ? 5.136 7.162 14.870 1.00 55.03 92 THR A C 1
ATOM 748 O O . THR A 1 92 ? 5.435 8.113 15.590 1.00 55.03 92 THR A O 1
ATOM 751 N N . SER A 1 93 ? 3.878 6.931 14.523 1.00 52.62 93 SER A N 1
ATOM 752 C CA . SER A 1 93 ? 2.791 7.780 14.978 1.00 52.62 93 SER A CA 1
ATOM 753 C C . SER A 1 93 ? 2.490 7.468 16.450 1.00 52.62 93 SER A C 1
ATOM 755 O O . SER A 1 93 ? 2.062 6.365 16.795 1.00 52.62 93 SER A O 1
ATOM 757 N N . LYS A 1 94 ? 2.652 8.460 17.339 1.00 49.91 94 LYS A N 1
ATOM 758 C CA . LYS A 1 94 ? 2.094 8.433 18.709 1.00 49.91 94 LYS A CA 1
ATOM 759 C C . LYS A 1 94 ? 0.552 8.295 18.733 1.00 49.91 94 LYS A C 1
ATOM 761 O O . LYS A 1 94 ? -0.006 8.015 19.790 1.00 49.91 94 LYS A O 1
ATOM 766 N N . GLY A 1 95 ? -0.152 8.429 17.606 1.00 54.00 95 GLY A N 1
ATOM 767 C CA . GLY A 1 95 ? -1.593 8.154 17.454 1.00 54.00 95 GLY A CA 1
ATOM 768 C C . GLY A 1 95 ? -1.799 7.146 16.326 1.00 54.00 95 GLY A C 1
ATOM 769 O O . GLY A 1 95 ? -1.155 7.269 15.300 1.00 54.00 95 GLY A O 1
ATOM 770 N N . ILE A 1 96 ? -2.536 6.046 16.500 1.00 52.88 96 ILE A N 1
ATOM 771 C CA . ILE A 1 96 ? -4.010 5.949 16.460 1.00 52.88 96 ILE A CA 1
ATOM 772 C C . ILE A 1 96 ? -4.507 5.164 17.693 1.00 52.88 96 ILE A C 1
ATOM 774 O O . ILE A 1 96 ? -5.317 4.251 17.612 1.00 52.88 96 ILE A O 1
ATOM 778 N N . ARG A 1 97 ? -3.995 5.451 18.893 1.00 56.00 97 ARG A N 1
ATOM 779 C CA . ARG A 1 97 ? -4.436 4.725 20.096 1.00 56.00 97 ARG A CA 1
ATOM 780 C C . ARG A 1 97 ? -5.716 5.368 20.625 1.00 56.00 97 ARG A C 1
ATOM 782 O O . ARG A 1 97 ? -5.712 6.532 21.013 1.00 56.00 97 ARG A O 1
ATOM 789 N N . GLY A 1 98 ? -6.834 4.646 20.585 1.00 56.16 98 GLY A N 1
ATOM 790 C CA . GLY A 1 98 ? -8.029 5.028 21.334 1.00 56.16 98 GLY A CA 1
ATOM 791 C C . GLY A 1 98 ? -7.810 4.718 22.813 1.00 56.16 98 GLY A C 1
ATOM 792 O O . GLY A 1 98 ? -7.662 3.550 23.175 1.00 56.16 98 GLY A O 1
ATOM 793 N N . GLN A 1 99 ? -7.751 5.739 23.663 1.00 63.72 99 GLN A N 1
ATOM 794 C CA . GLN A 1 99 ? -7.890 5.550 25.106 1.00 63.72 99 GLN A CA 1
ATOM 795 C C . GLN A 1 99 ? -9.350 5.816 25.455 1.00 63.72 99 GLN A C 1
ATOM 797 O O . GLN A 1 99 ? -9.896 6.835 25.039 1.00 63.72 99 GLN A O 1
ATOM 802 N N . PHE A 1 100 ? -9.980 4.907 26.190 1.00 70.81 100 PHE A N 1
ATOM 803 C CA . PHE A 1 100 ? -11.262 5.184 26.824 1.00 70.81 100 PHE A CA 1
ATOM 804 C C . PHE A 1 100 ? -11.140 4.932 28.320 1.00 70.81 100 PHE A C 1
ATOM 806 O O . PHE A 1 100 ? -10.427 4.029 28.764 1.00 70.81 100 PHE A O 1
ATOM 813 N N . LYS A 1 101 ? -11.819 5.772 29.091 1.00 74.06 101 LYS A N 1
ATOM 814 C CA . LYS A 1 101 ? -11.965 5.611 30.531 1.00 74.06 101 LYS A CA 1
ATOM 815 C C . LYS A 1 101 ? -13.159 4.690 30.764 1.00 74.06 101 LYS A C 1
ATOM 817 O O . LYS A 1 101 ? -14.220 4.913 30.185 1.00 74.06 101 LYS A O 1
ATOM 822 N N . LYS A 1 102 ? -12.974 3.634 31.550 1.00 81.69 102 LYS A N 1
ATOM 823 C CA . LYS A 1 102 ? -14.056 2.761 32.004 1.00 81.69 102 LYS A CA 1
ATOM 824 C C . LYS A 1 102 ? -14.139 2.861 33.520 1.00 81.69 102 LYS A C 1
ATOM 826 O O . LYS A 1 102 ? -13.136 2.612 34.186 1.00 81.69 102 LYS A O 1
ATOM 831 N N . ALA A 1 103 ? -15.314 3.194 34.042 1.00 83.56 103 ALA A N 1
ATOM 832 C CA . ALA A 1 103 ? -15.582 3.045 35.462 1.00 83.56 103 ALA A CA 1
ATOM 833 C C . ALA A 1 103 ? -15.672 1.552 35.805 1.00 83.56 103 ALA A C 1
ATOM 835 O O . ALA A 1 103 ? -16.292 0.767 35.080 1.00 83.56 103 ALA A O 1
ATOM 836 N N . ILE A 1 104 ? -14.999 1.149 36.872 1.00 85.88 104 ILE A N 1
ATOM 837 C CA . ILE A 1 104 ? -15.008 -0.219 37.374 1.00 85.88 104 ILE A CA 1
ATOM 838 C C . ILE A 1 104 ? -15.390 -0.217 38.855 1.00 85.88 104 ILE A C 1
ATOM 840 O O . ILE A 1 104 ? -14.946 0.667 39.591 1.00 85.88 104 ILE A O 1
ATOM 844 N N . PRO A 1 105 ? -16.206 -1.191 39.293 1.00 81.62 105 PRO A N 1
ATOM 845 C CA . PRO A 1 105 ? -16.559 -1.327 40.697 1.00 81.62 105 PRO A CA 1
ATOM 846 C C . PRO A 1 105 ? -15.319 -1.689 41.517 1.00 81.62 105 PRO A C 1
ATOM 848 O O . PRO A 1 105 ? -14.401 -2.337 41.002 1.00 81.62 105 PRO A O 1
ATOM 851 N N . ASN A 1 106 ? -15.333 -1.319 42.798 1.00 84.94 106 ASN A N 1
ATOM 852 C CA . ASN A 1 106 ? -14.237 -1.501 43.747 1.00 84.94 106 ASN A CA 1
ATOM 853 C C . ASN A 1 106 ? -12.956 -0.769 43.328 1.00 84.94 106 ASN A C 1
ATOM 855 O O . ASN A 1 106 ? -12.063 -1.328 42.678 1.00 84.94 106 ASN A O 1
ATOM 859 N N . TYR A 1 107 ? -12.840 0.486 43.752 1.00 86.38 107 TYR A N 1
ATOM 860 C CA . TYR A 1 107 ? -11.609 1.251 43.651 1.00 86.38 107 TYR A CA 1
ATOM 861 C C . TYR A 1 107 ? -10.446 0.481 44.288 1.00 86.38 107 TYR A C 1
ATOM 863 O O . TYR A 1 107 ? -10.527 0.010 45.424 1.00 86.38 107 TYR A O 1
ATOM 871 N N . LYS A 1 108 ? -9.336 0.362 43.553 1.00 85.56 108 LYS A N 1
ATOM 872 C CA . LYS A 1 108 ? -8.104 -0.242 44.067 1.00 85.56 108 LYS A CA 1
ATOM 873 C C . LYS A 1 108 ? -7.094 0.847 44.374 1.00 85.56 108 LYS A C 1
ATOM 875 O O . LYS A 1 108 ? -6.873 1.750 43.567 1.00 85.56 108 LYS A O 1
ATOM 880 N N . ILE A 1 109 ? -6.435 0.711 45.517 1.00 80.31 109 ILE A N 1
ATOM 881 C CA . ILE A 1 109 ? -5.331 1.581 45.921 1.00 80.31 109 ILE A CA 1
ATOM 882 C C . ILE A 1 109 ? -4.259 1.561 44.816 1.00 80.31 109 ILE A C 1
ATOM 884 O O . ILE A 1 109 ? -3.825 0.493 44.386 1.00 80.31 109 ILE A O 1
ATOM 888 N N . GLY A 1 110 ? -3.886 2.747 44.323 1.00 81.00 110 GLY A N 1
ATOM 889 C CA . GLY A 1 110 ? -2.980 2.931 43.180 1.00 81.00 110 GLY A CA 1
ATOM 890 C C . GLY A 1 110 ? -3.667 3.300 41.859 1.00 81.00 110 GLY A C 1
ATOM 891 O O . GLY A 1 110 ? -2.981 3.591 40.879 1.00 81.00 110 GLY A O 1
ATOM 892 N N . MET A 1 111 ? -5.003 3.327 41.804 1.00 84.69 111 MET A N 1
ATOM 893 C CA . MET A 1 111 ? -5.714 3.900 40.659 1.00 84.69 111 MET A CA 1
ATOM 894 C C . MET A 1 111 ? -5.562 5.428 40.630 1.00 84.69 111 MET A C 1
ATOM 896 O O . MET A 1 111 ? -5.659 6.073 41.668 1.00 84.69 111 MET A O 1
ATOM 900 N N . PRO A 1 112 ? -5.336 6.033 39.451 1.00 80.56 112 PRO A N 1
ATOM 901 C CA . PRO A 1 112 ? -5.082 7.469 39.355 1.00 80.56 112 PRO A CA 1
ATOM 902 C C . PRO A 1 112 ? -6.354 8.321 39.470 1.00 80.56 112 PRO A C 1
ATOM 904 O O . PRO A 1 112 ? -6.261 9.522 39.694 1.00 80.56 112 PRO A O 1
ATOM 907 N N . GLU A 1 113 ? -7.529 7.731 39.238 1.00 87.69 113 GLU A N 1
ATOM 908 C CA . GLU A 1 113 ? -8.804 8.438 39.106 1.00 87.69 113 GLU A CA 1
ATOM 909 C C . GLU A 1 113 ? -9.963 7.568 39.637 1.00 87.69 113 GLU A C 1
ATOM 911 O O . GLU A 1 113 ? -9.895 6.334 39.604 1.00 87.69 113 GLU A O 1
ATOM 916 N N . PHE A 1 114 ? -11.053 8.207 40.068 1.00 90.69 114 PHE A N 1
ATOM 917 C CA . PHE A 1 114 ? -12.329 7.574 40.420 1.00 90.69 114 PHE A CA 1
ATOM 918 C C . PHE A 1 114 ? -13.495 8.362 39.798 1.00 90.69 114 PHE A C 1
ATOM 920 O O . PHE A 1 114 ? -13.332 9.525 39.427 1.00 90.69 114 PHE A O 1
ATOM 927 N N . SER A 1 115 ? -14.652 7.722 39.627 1.00 90.56 115 SER A N 1
ATOM 928 C CA . SER A 1 115 ? -15.853 8.344 39.064 1.00 90.56 115 SER A CA 1
ATOM 929 C C . SER A 1 115 ? -16.841 8.650 40.178 1.00 90.56 115 SER A C 1
ATOM 931 O O . SER A 1 115 ? -17.377 7.739 40.813 1.00 90.56 115 SER A O 1
ATOM 933 N N . LEU A 1 116 ? -17.078 9.941 40.411 1.00 90.88 116 LEU A N 1
ATOM 934 C CA . LEU A 1 116 ? -18.058 10.390 41.391 1.00 90.88 116 LEU A CA 1
ATOM 935 C C . LEU A 1 116 ? -19.481 10.030 40.945 1.00 90.88 116 LEU A C 1
ATOM 937 O O . LEU A 1 116 ? -20.209 9.433 41.727 1.00 90.88 116 LEU A O 1
ATOM 941 N N . ASP A 1 117 ? -19.834 10.304 39.687 1.00 90.50 117 ASP A N 1
ATOM 942 C CA . ASP A 1 117 ? -21.173 10.037 39.142 1.00 90.50 117 ASP A CA 1
ATOM 943 C C . ASP A 1 117 ? -21.574 8.565 39.290 1.00 90.50 117 ASP A C 1
ATOM 945 O O . ASP A 1 117 ? -22.633 8.261 39.833 1.00 90.50 117 ASP A O 1
ATOM 949 N N . GLU A 1 118 ? -20.694 7.641 38.894 1.00 92.06 118 GLU A N 1
ATOM 950 C CA . GLU A 1 118 ? -20.945 6.198 38.995 1.00 92.06 118 GLU A CA 1
ATOM 951 C C . GLU A 1 118 ? -21.028 5.738 40.455 1.00 92.06 118 GLU A C 1
ATOM 953 O O . GLU A 1 118 ? -21.870 4.906 40.795 1.00 92.06 118 GLU A O 1
ATOM 958 N N . THR A 1 119 ? -20.201 6.314 41.337 1.00 91.94 119 THR A N 1
ATOM 959 C CA . THR A 1 119 ? -20.243 6.034 42.781 1.00 91.94 119 THR A CA 1
ATOM 960 C C . THR A 1 119 ? -21.565 6.501 43.394 1.00 91.94 119 THR A C 1
ATOM 962 O O . THR A 1 119 ? -22.154 5.764 44.184 1.00 91.94 119 THR A O 1
ATOM 965 N N . ILE A 1 120 ? -22.053 7.686 43.003 1.00 91.56 120 ILE A N 1
ATOM 966 C CA . ILE A 1 120 ? -23.331 8.244 43.463 1.00 91.56 120 ILE A CA 1
ATOM 967 C C . ILE A 1 120 ? -24.503 7.424 42.949 1.00 91.56 120 ILE A C 1
ATOM 969 O O . ILE A 1 120 ? -25.364 7.025 43.731 1.00 91.56 120 ILE A O 1
ATOM 973 N N . GLN A 1 121 ? -24.517 7.142 41.651 1.00 91.69 121 GLN A N 1
ATOM 974 C CA . GLN A 1 121 ? -25.603 6.426 40.999 1.00 91.69 121 GLN A CA 1
ATOM 975 C C . GLN A 1 121 ? -25.798 5.018 41.575 1.00 91.69 121 GLN A C 1
ATOM 977 O O . GLN A 1 121 ? -26.935 4.577 41.729 1.00 91.69 121 GLN A O 1
ATOM 982 N N . HIS A 1 122 ? -24.709 4.324 41.919 1.00 91.19 122 HIS A N 1
ATOM 983 C CA . HIS A 1 122 ? -24.773 2.954 42.429 1.00 91.19 122 HIS A CA 1
ATOM 984 C C . HIS A 1 122 ? -24.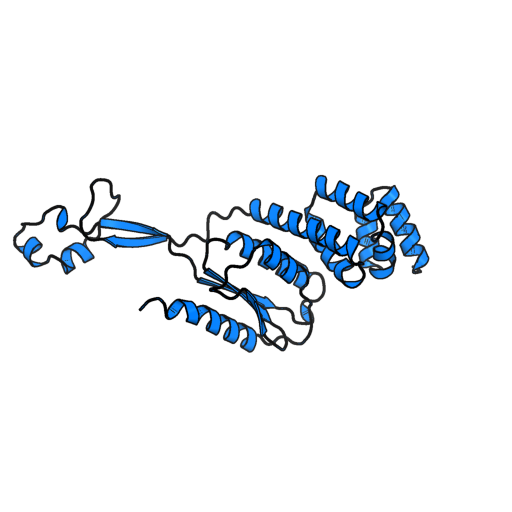875 2.854 43.959 1.00 91.19 122 HIS A C 1
ATOM 986 O O . HIS A 1 122 ? -25.272 1.801 44.453 1.00 91.19 122 HIS A O 1
ATOM 992 N N . ASN A 1 123 ? -24.557 3.914 44.718 1.00 90.38 123 ASN A N 1
ATOM 993 C CA . ASN A 1 123 ? -24.574 3.887 46.190 1.00 90.38 123 ASN A CA 1
ATOM 994 C C . ASN A 1 123 ? -25.286 5.093 46.850 1.00 90.38 123 ASN A C 1
ATOM 996 O O . ASN A 1 123 ? -24.760 5.648 47.820 1.00 90.38 123 ASN A O 1
ATOM 1000 N N . PRO A 1 124 ? -26.486 5.507 46.400 1.00 89.19 124 PRO A N 1
ATOM 1001 C CA . PRO A 1 124 ? -27.129 6.732 46.887 1.00 89.19 124 PRO A CA 1
ATOM 1002 C C . PRO A 1 124 ? -27.467 6.688 48.387 1.00 89.19 124 PRO A C 1
ATOM 1004 O O . PRO A 1 124 ? -27.272 7.675 49.094 1.00 89.19 124 PRO A O 1
ATOM 1007 N N . LEU A 1 125 ? -27.913 5.533 48.899 1.00 88.75 125 LEU A N 1
ATOM 1008 C CA . LEU A 1 125 ? -28.259 5.357 50.317 1.00 88.75 125 LEU A CA 1
ATOM 1009 C C . LEU A 1 125 ? -27.029 5.444 51.228 1.00 88.75 125 LEU A C 1
ATOM 1011 O O . LEU A 1 125 ? -27.046 6.171 52.215 1.00 88.75 125 LEU A O 1
ATOM 1015 N N . LYS A 1 126 ? -25.923 4.790 50.851 1.00 88.44 126 LYS A N 1
ATOM 1016 C CA . LYS A 1 126 ? -24.672 4.832 51.626 1.00 88.44 126 LYS A CA 1
ATOM 1017 C C . LYS A 1 126 ? -24.059 6.230 51.683 1.00 88.44 126 LYS A C 1
ATOM 1019 O O . LYS A 1 126 ? -23.380 6.571 52.648 1.00 88.44 126 LYS A O 1
ATOM 1024 N N . ILE A 1 127 ? -24.294 7.049 50.656 1.00 87.88 127 ILE A N 1
ATOM 1025 C CA . ILE A 1 127 ? -23.899 8.464 50.656 1.00 87.88 127 ILE A CA 1
ATOM 1026 C C . ILE A 1 127 ? -24.721 9.246 51.666 1.00 87.88 127 ILE A C 1
ATOM 1028 O O . ILE A 1 127 ? -24.152 9.982 52.470 1.00 87.88 127 ILE A O 1
ATOM 1032 N N . TYR A 1 128 ? -26.043 9.073 51.638 1.00 90.12 128 TYR A N 1
ATOM 1033 C CA . TYR A 1 128 ? -26.943 9.737 52.574 1.00 90.12 128 TYR A CA 1
ATOM 1034 C C . TYR A 1 128 ? -26.614 9.372 54.030 1.00 90.12 128 TYR A C 1
ATOM 1036 O O . TYR A 1 128 ? -26.482 10.249 54.882 1.00 90.12 128 TYR A O 1
ATOM 1044 N N . GLU A 1 129 ? -26.380 8.085 54.288 1.00 92.50 129 GLU A N 1
ATOM 1045 C CA . GLU A 1 129 ? -26.025 7.537 55.603 1.00 92.50 129 GLU A CA 1
ATOM 1046 C C . GLU A 1 129 ? -24.556 7.764 55.997 1.00 92.50 129 GLU A C 1
ATOM 1048 O O . GLU A 1 129 ? -24.158 7.422 57.109 1.00 92.50 129 GLU A O 1
ATOM 1053 N N . LYS A 1 130 ? -23.737 8.341 55.106 1.00 89.50 130 LYS A N 1
ATOM 1054 C CA . LYS A 1 130 ? -22.292 8.560 55.299 1.00 89.50 130 LYS A CA 1
ATOM 1055 C C . LYS A 1 130 ? -21.521 7.283 55.681 1.00 89.50 130 LYS A C 1
ATOM 1057 O O . LYS A 1 130 ? -20.552 7.341 56.434 1.00 89.50 130 LYS A O 1
ATOM 1062 N N . SER A 1 131 ? -21.924 6.139 55.132 1.00 92.44 131 SER A N 1
ATOM 1063 C CA . SER A 1 131 ? -21.397 4.798 55.437 1.00 92.44 131 SER A CA 1
ATOM 1064 C C . SER A 1 131 ? -20.541 4.201 54.306 1.00 92.44 131 SER A C 1
ATOM 1066 O O . SER A 1 131 ? -20.344 2.990 54.221 1.00 92.44 131 SER A O 1
ATOM 1068 N N . LEU A 1 132 ? -20.028 5.053 53.414 1.00 89.00 132 LEU A N 1
ATOM 1069 C CA . LEU A 1 132 ? -19.245 4.668 52.237 1.00 89.00 132 LEU A CA 1
ATOM 1070 C C . LEU A 1 132 ? -17.899 4.029 52.601 1.00 89.00 132 LEU A C 1
ATOM 1072 O O . LEU A 1 132 ? -17.119 4.582 53.375 1.00 89.00 132 LEU A O 1
ATOM 1076 N N . SER A 1 133 ? -17.590 2.901 51.963 1.00 88.06 133 SER A N 1
ATOM 1077 C CA . SER A 1 133 ? -16.287 2.236 52.042 1.00 88.06 133 SER A CA 1
ATOM 1078 C C . SER A 1 133 ? -15.529 2.313 50.710 1.00 88.06 133 SER A C 1
ATOM 1080 O O . SER A 1 133 ? -16.102 2.620 49.667 1.00 88.06 133 SER A O 1
ATOM 1082 N N . TYR A 1 134 ? -14.235 1.971 50.704 1.00 84.94 134 TYR A N 1
ATOM 1083 C CA . TYR A 1 134 ? -13.436 1.920 49.467 1.00 84.94 134 TYR A CA 1
ATOM 1084 C C . TYR A 1 134 ? -13.987 0.951 48.407 1.00 84.94 134 TYR A C 1
ATOM 1086 O O . TYR A 1 134 ? -13.751 1.154 47.217 1.00 84.94 134 TYR A O 1
ATOM 1094 N N . GLN A 1 135 ? -14.724 -0.086 48.816 1.00 86.69 135 GLN A N 1
ATOM 1095 C CA . GLN A 1 135 ? -15.354 -1.035 47.889 1.00 86.69 135 GLN A CA 1
ATOM 1096 C C . GLN A 1 135 ? -16.539 -0.404 47.144 1.00 86.69 135 GLN A C 1
ATOM 1098 O O . GLN A 1 135 ? -16.824 -0.758 46.004 1.00 86.69 135 GLN A O 1
ATOM 1103 N N . ASP A 1 136 ? -17.174 0.599 47.748 1.00 89.50 136 ASP A N 1
ATOM 1104 C CA . ASP A 1 136 ? -18.328 1.285 47.170 1.00 89.50 136 ASP A CA 1
ATOM 1105 C C . ASP A 1 136 ? -17.917 2.348 46.135 1.00 89.50 136 ASP A C 1
ATOM 1107 O O . ASP A 1 136 ? -18.738 2.786 45.331 1.00 89.50 136 ASP A O 1
ATOM 1111 N N . ILE A 1 137 ? -16.641 2.747 46.115 1.00 90.50 137 ILE A N 1
ATOM 1112 C CA . ILE A 1 137 ? -16.110 3.745 45.181 1.00 90.50 137 ILE A CA 1
ATOM 1113 C C . ILE A 1 137 ? -15.818 3.091 43.829 1.00 90.50 137 ILE A C 1
ATOM 1115 O O . ILE A 1 137 ? -15.121 2.078 43.744 1.00 90.50 137 ILE A O 1
ATOM 1119 N N . TYR A 1 138 ? -16.287 3.712 42.749 1.00 92.62 138 TYR A N 1
ATOM 1120 C CA . TYR A 1 138 ? -15.978 3.289 41.386 1.00 92.62 138 TYR A CA 1
ATOM 1121 C C . TYR A 1 138 ? -14.667 3.916 40.908 1.00 92.62 138 TYR A C 1
ATOM 1123 O O . TYR A 1 138 ? -14.561 5.130 40.740 1.00 92.62 138 TYR A O 1
ATOM 1131 N N . GLY A 1 139 ? -13.656 3.085 40.653 1.00 90.88 139 GLY A N 1
ATOM 1132 C CA . GLY A 1 139 ? -12.381 3.518 40.080 1.00 90.88 139 GLY A CA 1
ATOM 1133 C C . GLY A 1 139 ? -12.468 3.749 38.573 1.00 90.88 139 GLY A C 1
ATOM 1134 O O . GLY A 1 139 ? -13.304 3.158 37.892 1.00 90.88 139 GLY A O 1
ATOM 1135 N N . VAL A 1 140 ? -11.589 4.586 38.020 1.00 87.12 140 VAL A N 1
ATOM 1136 C CA . VAL A 1 140 ? -11.504 4.816 36.571 1.00 87.12 140 VAL A CA 1
ATOM 1137 C C . VAL A 1 140 ? -10.262 4.134 36.009 1.00 87.12 140 VAL A C 1
ATOM 1139 O O . VAL A 1 140 ? -9.124 4.531 36.257 1.00 87.12 140 VAL A O 1
ATOM 1142 N N . GLU A 1 141 ? -10.485 3.116 35.183 1.00 83.50 141 GLU A N 1
ATOM 1143 C CA . GLU A 1 141 ? -9.430 2.405 34.471 1.00 83.50 141 GLU A CA 1
ATOM 1144 C C . GLU A 1 141 ? -9.298 2.946 33.041 1.00 83.50 141 GLU A C 1
ATOM 1146 O O . GLU A 1 141 ? -10.270 3.016 32.280 1.00 83.50 141 GLU A O 1
ATOM 1151 N N . ARG A 1 142 ? -8.075 3.300 32.629 1.00 75.50 142 ARG A N 1
ATOM 1152 C CA . ARG A 1 142 ? -7.785 3.634 31.228 1.00 75.50 142 ARG A CA 1
ATOM 1153 C C . ARG A 1 142 ? -7.590 2.346 30.443 1.00 75.50 142 ARG A C 1
ATOM 1155 O O . ARG A 1 142 ? -6.553 1.695 30.546 1.00 75.50 142 ARG A O 1
ATOM 1162 N N . ARG A 1 143 ? -8.570 1.994 29.614 1.00 74.38 143 ARG A N 1
ATOM 1163 C CA . ARG A 1 143 ? -8.471 0.852 28.703 1.00 74.38 143 ARG A CA 1
ATOM 1164 C C . ARG A 1 143 ? -8.171 1.315 27.287 1.00 74.38 143 ARG A C 1
ATOM 1166 O O . ARG A 1 143 ? -8.627 2.360 26.819 1.00 74.38 143 ARG A O 1
ATOM 1173 N N . ARG A 1 144 ? -7.404 0.498 26.567 1.00 71.44 144 ARG A N 1
ATOM 1174 C CA . ARG A 1 144 ? -7.205 0.685 25.131 1.00 71.44 144 ARG A CA 1
ATOM 1175 C C . ARG A 1 144 ? -8.435 0.170 24.392 1.00 71.44 144 ARG A C 1
ATOM 1177 O O . ARG A 1 144 ? -8.756 -1.013 24.482 1.00 71.44 144 ARG A O 1
ATOM 1184 N N . GLN A 1 145 ? -9.088 1.036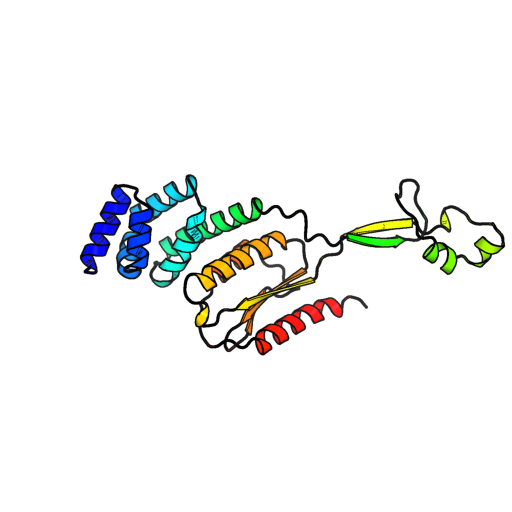 23.625 1.00 74.06 145 GLN A N 1
ATOM 1185 C CA . GLN A 1 145 ? -10.083 0.620 22.642 1.00 74.06 145 GLN A CA 1
ATOM 1186 C C . GLN A 1 145 ? -9.436 0.597 21.267 1.00 74.06 145 GLN A C 1
ATOM 1188 O O . GLN A 1 145 ? -8.852 1.592 20.832 1.00 74.06 145 GLN A O 1
ATOM 1193 N N . LYS A 1 146 ? -9.570 -0.541 20.584 1.00 79.12 146 LYS A N 1
ATOM 1194 C CA . LYS A 1 146 ? -9.218 -0.622 19.173 1.00 79.12 146 LYS A CA 1
ATOM 1195 C C . LYS A 1 146 ? -10.114 0.312 18.372 1.00 79.12 146 LYS A C 1
ATOM 1197 O O . LYS A 1 146 ? -11.340 0.283 18.527 1.00 79.12 146 LYS A O 1
ATOM 1202 N N . ARG A 1 147 ? -9.514 1.143 17.529 1.00 81.94 147 ARG A N 1
ATOM 1203 C CA . ARG A 1 147 ? -10.259 1.945 16.562 1.00 81.94 147 ARG A CA 1
ATOM 1204 C C . ARG A 1 147 ? -10.775 1.045 15.447 1.00 81.94 147 ARG A C 1
ATOM 1206 O O . ARG A 1 147 ? -10.168 0.027 15.127 1.00 81.94 147 ARG A O 1
ATOM 1213 N N . LYS A 1 148 ? -11.907 1.455 14.880 1.00 89.19 148 LYS A N 1
ATOM 1214 C CA . LYS A 1 148 ? -12.571 0.801 13.753 1.00 89.19 148 LYS A CA 1
ATOM 1215 C C . LYS A 1 148 ? -12.436 1.726 12.553 1.00 89.19 148 LYS A C 1
ATOM 1217 O O . LYS A 1 148 ? -13.017 2.808 12.575 1.00 89.19 148 LYS A O 1
ATOM 1222 N N . VAL A 1 149 ? -11.629 1.352 11.568 1.00 91.88 149 VAL A N 1
ATOM 1223 C CA . VAL A 1 149 ? -11.273 2.230 10.440 1.00 91.88 149 VAL A CA 1
ATOM 1224 C C . VAL A 1 149 ? -11.553 1.527 9.118 1.00 91.88 149 VAL A C 1
ATOM 1226 O O . VAL A 1 149 ? -11.339 0.328 8.984 1.00 91.88 149 VAL A O 1
ATOM 1229 N N . VAL A 1 150 ? -12.011 2.262 8.113 1.00 95.69 150 VAL A N 1
ATOM 1230 C CA . VAL A 1 150 ? -12.045 1.763 6.736 1.00 95.69 150 VAL A CA 1
ATOM 1231 C C . VAL A 1 150 ? -11.259 2.727 5.869 1.00 95.69 150 VAL A C 1
ATOM 1233 O O . VAL A 1 150 ? -11.573 3.912 5.819 1.00 95.69 150 VAL A O 1
ATOM 1236 N N . LEU A 1 151 ? -10.225 2.209 5.213 1.00 95.62 151 LEU A N 1
ATOM 1237 C CA . LEU A 1 151 ? -9.483 2.917 4.180 1.00 95.62 151 LEU A CA 1
ATOM 1238 C C . LEU A 1 151 ? -10.201 2.688 2.852 1.00 95.62 151 LEU A C 1
ATOM 1240 O O . LEU A 1 151 ? -10.437 1.541 2.474 1.00 95.62 151 LEU A O 1
ATOM 1244 N N . ILE A 1 152 ? -10.564 3.768 2.170 1.00 96.38 152 ILE A N 1
ATOM 1245 C CA . ILE A 1 152 ? -11.249 3.725 0.878 1.00 96.38 152 ILE A CA 1
ATOM 1246 C C . ILE A 1 152 ? -10.330 4.407 -0.130 1.00 96.38 152 ILE A C 1
ATOM 1248 O O . ILE A 1 152 ? -10.063 5.600 -0.012 1.00 96.38 152 ILE A O 1
ATOM 1252 N N . LEU A 1 153 ? -9.803 3.626 -1.067 1.00 95.56 153 LEU A N 1
ATOM 1253 C CA . LEU A 1 153 ? -8.798 4.044 -2.036 1.00 95.56 153 LEU A CA 1
ATOM 1254 C C . LEU A 1 153 ? -9.419 4.117 -3.433 1.00 95.56 153 LEU A C 1
ATOM 1256 O O . LEU A 1 153 ? -9.967 3.125 -3.919 1.00 95.56 153 LEU A O 1
ATOM 1260 N N . ASP A 1 154 ? -9.312 5.286 -4.063 1.00 95.75 154 ASP A N 1
ATOM 1261 C CA . ASP A 1 154 ? -9.710 5.488 -5.455 1.00 95.75 154 ASP A CA 1
ATOM 1262 C C . ASP A 1 154 ? -8.711 4.800 -6.395 1.00 95.75 154 ASP A C 1
ATOM 1264 O O . ASP A 1 154 ? -7.496 4.988 -6.300 1.00 95.75 154 ASP A O 1
ATOM 1268 N N . THR A 1 155 ? -9.247 3.984 -7.293 1.00 95.19 155 THR A N 1
ATOM 1269 C CA . THR A 1 155 ? -8.535 3.226 -8.327 1.00 95.19 155 THR A CA 1
ATOM 1270 C C . THR A 1 155 ? -9.158 3.455 -9.708 1.00 95.19 155 THR A C 1
ATOM 1272 O O . THR A 1 155 ? -9.037 2.616 -10.597 1.00 95.19 155 THR A O 1
ATOM 1275 N N . SER A 1 156 ? -9.856 4.577 -9.898 1.00 95.25 156 SER A N 1
ATOM 1276 C CA . SER A 1 156 ? -10.388 5.018 -11.190 1.00 95.25 156 SER A CA 1
ATOM 1277 C C . SER A 1 156 ? -9.278 5.445 -12.157 1.00 95.25 156 SER A C 1
ATOM 1279 O O . SER A 1 156 ? -8.131 5.665 -11.767 1.00 95.25 156 SER A O 1
ATOM 1281 N N . GLY A 1 157 ? -9.603 5.572 -13.446 1.00 91.62 157 GLY A N 1
ATOM 1282 C CA . GLY A 1 157 ? -8.632 5.908 -14.491 1.00 91.62 157 GLY A CA 1
ATOM 1283 C C . GLY A 1 157 ? -7.896 7.237 -14.273 1.00 91.62 157 GLY A C 1
ATOM 1284 O O . GLY A 1 157 ? -6.719 7.334 -14.614 1.00 91.62 157 GLY A O 1
ATOM 1285 N N . SER A 1 158 ? -8.523 8.235 -13.636 1.00 91.62 158 SER A N 1
ATOM 1286 C CA . SER A 1 158 ? -7.874 9.517 -13.304 1.00 91.62 158 SER A CA 1
ATOM 1287 C C . SER A 1 158 ? -6.723 9.370 -12.310 1.00 91.62 158 SER A C 1
ATOM 1289 O O . SER A 1 158 ? -5.864 10.242 -12.235 1.00 91.62 158 SER A O 1
ATOM 1291 N N . MET A 1 159 ? -6.672 8.261 -11.570 1.00 93.56 159 MET A N 1
ATOM 1292 C CA . MET A 1 159 ? -5.587 7.962 -10.639 1.00 93.56 159 MET A CA 1
ATOM 1293 C C . MET A 1 159 ? -4.340 7.401 -11.338 1.00 93.56 159 MET A C 1
ATOM 1295 O O . MET A 1 159 ? -3.339 7.151 -10.672 1.00 93.56 159 MET A O 1
ATOM 1299 N N . TYR A 1 160 ? -4.355 7.184 -12.657 1.00 86.38 160 TYR A N 1
ATOM 1300 C CA . TYR A 1 160 ? -3.240 6.557 -13.368 1.00 86.38 160 TYR A CA 1
ATOM 1301 C C . TYR A 1 160 ? -1.885 7.246 -13.116 1.00 86.38 160 TYR A C 1
ATOM 1303 O O . TYR A 1 160 ? -1.766 8.468 -13.027 1.00 86.38 160 TYR A O 1
ATOM 1311 N N . GLY A 1 161 ? -0.829 6.436 -13.008 1.00 85.06 161 GLY A N 1
ATOM 1312 C CA . GLY A 1 161 ? 0.526 6.920 -12.764 1.00 85.06 161 GLY A CA 1
ATOM 1313 C C . GLY A 1 161 ? 0.768 7.313 -11.304 1.00 85.06 161 GLY A C 1
ATOM 1314 O O . GLY A 1 161 ? 0.528 6.532 -10.382 1.00 85.06 161 GLY A O 1
ATOM 1315 N N . ARG A 1 162 ? 1.301 8.523 -11.091 1.00 85.50 162 ARG A N 1
ATOM 1316 C CA . ARG A 1 162 ? 1.846 8.951 -9.791 1.00 85.50 162 ARG A CA 1
ATOM 1317 C C . ARG A 1 162 ? 0.779 9.149 -8.709 1.00 85.50 162 ARG A C 1
ATOM 1319 O O . ARG A 1 162 ? 1.087 8.982 -7.532 1.00 85.50 162 ARG A O 1
ATOM 1326 N N . LEU A 1 163 ? -0.463 9.470 -9.085 1.00 90.94 163 LEU A N 1
ATOM 1327 C CA . LEU A 1 163 ? -1.565 9.638 -8.131 1.00 90.94 163 LEU A CA 1
ATOM 1328 C C . LEU A 1 163 ? -1.899 8.316 -7.432 1.00 90.94 163 LEU A C 1
ATOM 1330 O O . LEU A 1 163 ? -1.923 8.268 -6.201 1.00 90.94 163 LEU A O 1
ATOM 1334 N N . LEU A 1 164 ? -2.069 7.232 -8.195 1.00 90.31 164 LEU A N 1
ATOM 1335 C CA . LEU A 1 164 ? -2.289 5.900 -7.641 1.00 90.31 164 LEU A CA 1
ATOM 1336 C C . LEU A 1 164 ? -1.071 5.425 -6.850 1.00 90.31 164 LEU A C 1
ATOM 1338 O O . LEU A 1 164 ? -1.257 4.883 -5.767 1.00 90.31 164 LEU A O 1
ATOM 1342 N N . LEU A 1 165 ? 0.157 5.669 -7.322 1.00 88.12 165 LEU A N 1
ATOM 1343 C CA . LEU A 1 165 ? 1.368 5.350 -6.555 1.00 88.12 165 LEU A CA 1
ATOM 1344 C C . LEU A 1 165 ? 1.358 6.025 -5.175 1.00 88.12 165 LEU A C 1
ATOM 1346 O O . LEU A 1 165 ? 1.546 5.354 -4.163 1.00 88.12 165 LEU A O 1
ATOM 1350 N N . ASN A 1 166 ? 1.111 7.334 -5.116 1.00 90.38 166 ASN A N 1
ATOM 1351 C CA . ASN A 1 166 ? 1.076 8.072 -3.854 1.00 90.38 166 ASN A CA 1
ATOM 1352 C C . ASN A 1 166 ? -0.029 7.543 -2.934 1.00 90.38 166 ASN A C 1
ATOM 1354 O O . ASN A 1 166 ? 0.212 7.287 -1.756 1.00 90.38 166 ASN A O 1
ATOM 1358 N N . ALA A 1 167 ? -1.225 7.317 -3.475 1.00 91.25 167 ALA A N 1
ATOM 1359 C CA . ALA A 1 167 ? -2.353 6.823 -2.701 1.00 91.25 167 ALA A CA 1
ATOM 1360 C C . ALA A 1 167 ? -2.128 5.377 -2.203 1.00 91.25 167 ALA A C 1
ATOM 1362 O O . ALA A 1 167 ? -2.447 5.052 -1.055 1.00 91.25 167 ALA A O 1
ATOM 1363 N N . ALA A 1 168 ? -1.488 4.531 -3.014 1.00 89.31 168 ALA A N 1
ATOM 1364 C CA . ALA A 1 168 ? -1.034 3.190 -2.658 1.00 89.31 168 ALA A CA 1
ATOM 1365 C C . ALA A 1 168 ? 0.024 3.220 -1.540 1.00 89.31 168 ALA A C 1
ATOM 1367 O O . ALA A 1 168 ? -0.080 2.475 -0.560 1.00 89.31 168 ALA A O 1
ATOM 1368 N N . LEU A 1 169 ? 1.009 4.117 -1.635 1.00 89.25 169 LEU A N 1
ATOM 1369 C CA . LEU A 1 169 ? 2.028 4.327 -0.605 1.00 89.25 169 LEU A CA 1
ATOM 1370 C C . LEU A 1 169 ? 1.409 4.770 0.719 1.00 89.25 169 LEU A C 1
ATOM 1372 O O . LEU A 1 169 ? 1.651 4.143 1.751 1.00 89.25 169 LEU A O 1
ATOM 1376 N N . THR A 1 170 ? 0.561 5.798 0.694 1.00 90.88 170 THR A N 1
ATOM 1377 C CA . THR A 1 170 ? -0.132 6.292 1.888 1.00 90.88 170 THR A CA 1
ATOM 1378 C C . THR A 1 170 ? -0.996 5.200 2.511 1.00 90.88 170 THR A C 1
ATOM 1380 O O . THR A 1 170 ? -0.916 4.969 3.717 1.00 90.88 170 THR A O 1
ATOM 1383 N N . THR A 1 171 ? -1.765 4.464 1.704 1.00 92.06 171 THR A N 1
ATOM 1384 C CA . THR A 1 171 ? -2.605 3.357 2.190 1.00 92.06 171 THR A CA 1
ATOM 1385 C C . THR A 1 171 ? -1.760 2.251 2.819 1.00 92.06 171 THR A C 1
ATOM 1387 O O . THR A 1 171 ? -2.122 1.735 3.873 1.00 92.06 171 THR A O 1
ATOM 1390 N N . SER A 1 172 ? -0.608 1.922 2.229 1.00 90.62 172 SER A N 1
ATOM 1391 C CA . SER A 1 172 ? 0.310 0.904 2.751 1.00 90.62 172 SER A CA 1
ATOM 1392 C C . SER A 1 172 ? 0.915 1.305 4.100 1.00 90.62 172 SER A C 1
ATOM 1394 O O . SER A 1 172 ? 0.932 0.504 5.036 1.00 90.62 172 SER A O 1
ATOM 1396 N N . VAL A 1 173 ? 1.342 2.565 4.229 1.00 89.50 173 VAL A N 1
ATOM 1397 C CA . VAL A 1 173 ? 1.861 3.132 5.484 1.00 89.50 173 VAL A CA 1
ATOM 1398 C C . VAL A 1 173 ? 0.783 3.167 6.569 1.00 89.50 173 VAL A C 1
ATOM 1400 O O . VAL A 1 173 ? 1.034 2.798 7.720 1.00 89.50 173 VAL A O 1
ATOM 1403 N N . LEU A 1 174 ? -0.438 3.584 6.223 1.00 89.94 174 LEU A N 1
ATOM 1404 C CA . LEU A 1 174 ? -1.568 3.598 7.154 1.00 89.94 174 LEU A CA 1
ATOM 1405 C C . LEU A 1 174 ? -1.943 2.182 7.598 1.00 89.94 174 LEU A C 1
ATOM 1407 O O . LEU A 1 174 ? -2.115 1.949 8.792 1.00 89.94 174 LEU A O 1
ATOM 1411 N N . ALA A 1 175 ? -2.009 1.230 6.666 1.00 89.75 175 ALA A N 1
ATOM 1412 C CA . ALA A 1 175 ? -2.301 -0.167 6.969 1.00 89.75 175 ALA A CA 1
ATOM 1413 C C . ALA A 1 175 ? -1.267 -0.770 7.932 1.00 89.75 175 ALA A C 1
ATOM 1415 O O . ALA A 1 175 ? -1.644 -1.504 8.845 1.00 89.75 175 ALA A O 1
ATOM 1416 N N . TYR A 1 176 ? 0.015 -0.424 7.772 1.00 87.81 176 TYR A N 1
ATOM 1417 C CA . TYR A 1 176 ? 1.081 -0.863 8.673 1.00 87.81 176 TYR A CA 1
ATOM 1418 C C . TYR A 1 176 ? 0.887 -0.303 10.086 1.00 87.81 176 TYR A C 1
ATOM 1420 O O . TYR A 1 176 ? 0.888 -1.042 11.069 1.00 87.81 176 TYR A O 1
ATOM 1428 N N . ASN A 1 177 ? 0.617 0.998 10.195 1.00 84.31 177 ASN A N 1
ATOM 1429 C CA . ASN A 1 177 ? 0.375 1.651 11.482 1.00 84.31 177 ASN A CA 1
ATOM 1430 C C . ASN A 1 177 ? -0.927 1.195 12.173 1.00 84.31 177 ASN A C 1
ATOM 1432 O O . ASN A 1 177 ? -1.056 1.309 13.394 1.00 84.31 177 ASN A O 1
ATOM 1436 N N . MET A 1 178 ? -1.881 0.650 11.413 1.00 85.56 178 MET A N 1
ATOM 1437 C CA . MET A 1 178 ? -3.158 0.123 11.903 1.00 85.56 178 MET A CA 1
ATOM 1438 C C . MET A 1 178 ? -3.138 -1.384 12.193 1.00 85.56 178 MET A C 1
ATOM 1440 O O . MET A 1 178 ? -4.183 -1.935 12.523 1.00 85.56 178 MET A O 1
ATOM 1444 N N . GLU A 1 179 ? -1.988 -2.068 12.146 1.00 83.38 179 GLU A N 1
ATOM 1445 C CA . GLU A 1 179 ? -1.904 -3.528 12.350 1.00 83.38 179 GLU A CA 1
ATOM 1446 C C . GLU A 1 179 ? -2.552 -4.006 13.669 1.00 83.38 179 GLU A C 1
ATOM 1448 O O . GLU A 1 179 ? -3.108 -5.104 13.746 1.00 83.38 179 GLU A O 1
ATOM 1453 N N . LYS A 1 180 ? -2.523 -3.167 14.713 1.00 81.94 180 LYS A N 1
ATOM 1454 C CA . LYS A 1 180 ? -3.110 -3.464 16.035 1.00 81.94 180 LYS A CA 1
ATOM 1455 C C . LYS A 1 180 ? -4.573 -3.018 16.187 1.00 81.94 180 LYS A C 1
ATOM 1457 O O . LYS A 1 180 ? -5.178 -3.303 17.224 1.00 81.94 180 LYS A O 1
ATOM 1462 N N . GLU A 1 181 ? -5.120 -2.330 15.193 1.00 86.44 181 GLU A N 1
ATOM 1463 C CA . GLU A 1 181 ? -6.479 -1.786 15.159 1.00 86.44 181 GLU A CA 1
ATOM 1464 C C . GLU A 1 181 ? -7.403 -2.666 14.293 1.00 86.44 181 GLU A C 1
ATOM 1466 O O . GLU A 1 181 ? -6.948 -3.554 13.569 1.00 86.44 181 GLU A O 1
ATOM 1471 N N . ASP A 1 182 ? -8.716 -2.438 14.364 1.00 89.81 182 ASP A N 1
ATOM 1472 C CA . ASP A 1 182 ? -9.677 -3.142 13.513 1.00 89.81 182 ASP A CA 1
ATOM 1473 C C . ASP A 1 182 ? -9.905 -2.314 12.240 1.00 89.81 182 ASP A C 1
ATOM 1475 O O . ASP A 1 182 ? -10.631 -1.319 12.259 1.00 89.81 182 ASP A O 1
ATOM 1479 N N . PHE A 1 183 ? -9.273 -2.689 11.125 1.00 93.69 183 PHE A N 1
ATOM 1480 C CA . PHE A 1 183 ? -9.366 -1.910 9.885 1.00 93.69 183 PHE A CA 1
ATOM 1481 C C . PHE A 1 183 ? -9.758 -2.723 8.650 1.00 93.69 183 PHE A C 1
ATOM 1483 O O . PHE A 1 183 ? -9.460 -3.913 8.566 1.00 93.69 183 PHE A O 1
ATOM 1490 N N . ALA A 1 184 ? -10.399 -2.082 7.676 1.00 96.12 184 ALA A N 1
ATOM 1491 C CA . ALA A 1 184 ? -10.698 -2.640 6.355 1.00 96.12 184 ALA A CA 1
ATOM 1492 C C . ALA A 1 184 ? -10.067 -1.779 5.251 1.00 96.12 184 ALA A C 1
ATOM 1494 O O . ALA A 1 184 ? -9.777 -0.605 5.476 1.00 96.12 184 ALA A O 1
ATOM 1495 N N . ILE A 1 185 ? -9.872 -2.360 4.066 1.00 96.75 185 ILE A N 1
ATOM 1496 C CA . ILE A 1 185 ? -9.407 -1.640 2.873 1.00 96.75 185 ILE A CA 1
ATOM 1497 C C . ILE A 1 185 ? -10.365 -1.943 1.724 1.00 96.75 185 ILE A C 1
ATOM 1499 O O . ILE A 1 185 ? -10.556 -3.110 1.365 1.00 96.75 185 ILE A O 1
ATOM 1503 N N . VAL A 1 186 ? -10.939 -0.888 1.155 1.00 97.12 186 VAL A N 1
ATOM 1504 C CA . VAL A 1 186 ? -11.810 -0.904 -0.020 1.00 97.12 186 VAL A CA 1
ATOM 1505 C C . VAL A 1 186 ? -11.072 -0.215 -1.160 1.00 97.12 186 VAL A C 1
ATOM 1507 O O . VAL A 1 186 ? -10.620 0.914 -1.001 1.00 97.12 186 VAL A O 1
ATOM 1510 N N . LEU A 1 187 ? -10.968 -0.888 -2.301 1.00 96.44 187 LEU A N 1
ATOM 1511 C CA . LEU A 1 187 ? -10.584 -0.270 -3.567 1.00 96.44 187 LEU A CA 1
ATOM 1512 C C . LEU A 1 187 ? -11.861 0.018 -4.347 1.00 96.44 187 LEU A C 1
ATOM 1514 O O . LEU A 1 187 ? -12.718 -0.869 -4.432 1.00 96.44 187 LEU A O 1
ATOM 1518 N N . PHE A 1 188 ? -12.009 1.223 -4.890 1.00 96.69 188 PHE A N 1
ATOM 1519 C CA . PHE A 1 188 ? -13.184 1.570 -5.686 1.00 96.69 188 PHE A CA 1
ATOM 1520 C C . PHE A 1 188 ? -12.820 2.224 -7.019 1.00 96.69 188 PHE A C 1
ATOM 1522 O O . PHE A 1 188 ? -11.824 2.931 -7.143 1.00 96.69 188 PHE A O 1
ATOM 1529 N N . ASN A 1 189 ? -13.649 1.949 -8.014 1.00 95.88 189 ASN A N 1
ATOM 1530 C CA . ASN A 1 189 ? -13.699 2.561 -9.333 1.00 95.88 189 ASN A CA 1
ATOM 1531 C C . ASN A 1 189 ? -15.154 2.453 -9.820 1.00 95.88 189 ASN A C 1
ATOM 1533 O O . ASN A 1 189 ? -16.054 2.786 -9.054 1.00 95.88 189 ASN A O 1
ATOM 1537 N N . SER A 1 190 ? -15.423 1.953 -11.033 1.00 95.75 190 SER A N 1
ATOM 1538 C CA . SER A 1 190 ? -16.778 1.594 -11.474 1.00 95.75 190 SER A CA 1
ATOM 1539 C C . SER A 1 190 ? -17.428 0.546 -10.557 1.00 95.75 190 SER A C 1
ATOM 1541 O O . SER A 1 190 ? -18.650 0.439 -10.498 1.00 95.75 190 SER A O 1
ATOM 1543 N N . THR A 1 191 ? -16.612 -0.230 -9.839 1.00 95.06 191 THR A N 1
ATOM 1544 C CA . THR A 1 191 ? -17.007 -1.253 -8.863 1.00 95.06 191 THR A CA 1
ATOM 1545 C C . THR A 1 191 ? -16.272 -1.046 -7.530 1.00 95.06 191 THR A C 1
ATOM 1547 O O . THR A 1 191 ? -15.359 -0.229 -7.451 1.00 95.06 191 THR A O 1
ATOM 1550 N N . ALA A 1 192 ? -16.633 -1.781 -6.469 1.00 96.25 192 ALA A N 1
ATOM 1551 C CA . ALA A 1 192 ? -15.886 -1.774 -5.204 1.00 96.25 192 ALA A CA 1
ATOM 1552 C C . ALA A 1 192 ? -15.459 -3.180 -4.762 1.00 96.25 192 ALA A C 1
ATOM 1554 O O . ALA A 1 192 ? -16.289 -4.077 -4.563 1.00 96.25 192 ALA A O 1
ATOM 1555 N N . MET A 1 193 ? -14.161 -3.337 -4.507 1.00 95.44 193 MET A N 1
ATOM 1556 C CA . MET A 1 193 ? -13.531 -4.570 -4.043 1.00 95.44 193 MET A CA 1
ATOM 1557 C C . MET A 1 193 ? -12.973 -4.402 -2.627 1.00 95.44 193 MET A C 1
ATOM 1559 O O . MET A 1 193 ? -12.421 -3.366 -2.269 1.00 95.44 193 MET A O 1
ATOM 1563 N N . LEU A 1 194 ? -13.086 -5.451 -1.811 1.00 95.50 194 LEU A N 1
ATOM 1564 C CA . LEU A 1 194 ? -12.439 -5.503 -0.500 1.00 95.50 194 LEU A CA 1
ATOM 1565 C C . LEU A 1 194 ? -11.059 -6.138 -0.628 1.00 95.50 194 LEU A C 1
ATOM 1567 O O . LEU A 1 194 ? -10.956 -7.342 -0.851 1.00 95.50 194 LEU A O 1
ATOM 1571 N N . LEU A 1 195 ? -10.015 -5.345 -0.405 1.00 94.69 195 LEU A N 1
ATOM 1572 C CA . LEU A 1 195 ? -8.645 -5.844 -0.294 1.00 94.69 195 LEU A CA 1
ATOM 1573 C C . LEU A 1 195 ? -8.409 -6.467 1.090 1.00 94.69 195 LEU A C 1
ATOM 1575 O O . LEU A 1 195 ? -7.716 -7.473 1.231 1.00 94.69 195 LEU A O 1
ATOM 1579 N N . LYS A 1 196 ? -9.034 -5.922 2.136 1.00 95.38 196 LYS A N 1
ATOM 1580 C CA . LYS A 1 196 ? -9.019 -6.505 3.484 1.00 95.38 196 LYS A CA 1
ATOM 1581 C C . LYS A 1 196 ? -10.370 -6.290 4.154 1.00 95.38 196 LYS A C 1
ATOM 1583 O O . LY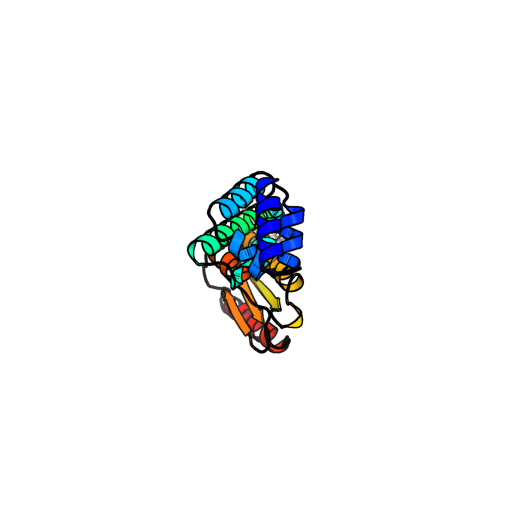S A 1 196 ? -10.821 -5.152 4.252 1.00 95.38 196 LYS A O 1
ATOM 1588 N N . LYS A 1 197 ? -10.978 -7.358 4.680 1.00 95.31 197 LYS A N 1
ATOM 1589 C CA . LYS A 1 197 ? -12.180 -7.249 5.527 1.00 95.31 197 LYS A CA 1
ATOM 1590 C C . LYS A 1 197 ? -11.817 -6.781 6.938 1.00 95.31 197 LYS A C 1
ATOM 1592 O O . LYS A 1 197 ? -10.729 -7.080 7.446 1.00 95.31 197 LYS A O 1
ATOM 1597 N N . ILE A 1 198 ? -12.747 -6.109 7.611 1.00 93.81 198 ILE A N 1
ATOM 1598 C CA . ILE A 1 198 ? -12.487 -5.508 8.928 1.00 93.81 198 ILE A CA 1
ATOM 1599 C C . ILE A 1 198 ? -12.193 -6.554 10.017 1.00 93.81 198 ILE A C 1
ATOM 1601 O O . ILE A 1 198 ? -11.360 -6.338 10.891 1.00 93.81 198 ILE A O 1
ATOM 1605 N N . ASN A 1 199 ? -12.814 -7.732 9.917 1.00 89.75 199 ASN A N 1
ATOM 1606 C CA . ASN A 1 199 ? -12.666 -8.862 10.839 1.00 89.75 199 ASN A CA 1
ATOM 1607 C C . ASN A 1 199 ? -11.628 -9.903 10.380 1.00 89.75 199 ASN A C 1
ATOM 1609 O O . ASN A 1 199 ? -11.448 -10.929 11.036 1.00 89.75 199 ASN A O 1
ATOM 1613 N N . GLN A 1 200 ? -10.963 -9.667 9.250 1.00 91.69 200 GLN A N 1
ATOM 1614 C CA . GLN A 1 200 ? -9.990 -10.592 8.685 1.00 91.69 200 GLN A CA 1
ATOM 1615 C C . GLN A 1 200 ? -8.591 -10.281 9.213 1.00 91.69 200 GLN A C 1
ATOM 1617 O O . GLN A 1 200 ? -8.093 -9.159 9.078 1.00 91.69 200 GLN A O 1
ATOM 1622 N N . LYS A 1 201 ? -7.918 -11.308 9.741 1.00 88.62 201 LYS A N 1
ATOM 1623 C CA . LYS A 1 201 ? -6.468 -11.276 9.940 1.00 88.62 201 LYS A CA 1
ATOM 1624 C C . LYS A 1 201 ? -5.795 -11.516 8.594 1.00 88.62 201 LYS A C 1
ATOM 1626 O O . LYS A 1 201 ? -6.005 -12.550 7.965 1.00 88.62 201 LYS A O 1
ATOM 1631 N N . ARG A 1 202 ? -5.005 -10.550 8.142 1.00 91.44 202 ARG A N 1
ATOM 1632 C CA . ARG A 1 202 ? -4.242 -10.632 6.898 1.00 91.44 202 ARG A CA 1
ATOM 1633 C C . ARG A 1 202 ? -2.868 -10.022 7.143 1.00 91.44 202 ARG A C 1
ATOM 1635 O O . ARG A 1 202 ? -2.781 -8.976 7.775 1.00 91.44 202 ARG A O 1
ATOM 1642 N N . SER A 1 203 ? -1.818 -10.693 6.673 1.00 90.75 203 SER A N 1
ATOM 1643 C CA . SER A 1 203 ? -0.445 -10.198 6.807 1.00 90.75 203 SER A CA 1
ATOM 1644 C C . SER A 1 203 ? -0.295 -8.848 6.109 1.00 90.75 203 SER A C 1
ATOM 1646 O O . SER A 1 203 ? -0.715 -8.706 4.957 1.00 90.75 203 SER A O 1
ATOM 1648 N N . ILE A 1 204 ? 0.343 -7.892 6.788 1.00 87.94 204 ILE A N 1
ATOM 1649 C CA . ILE A 1 204 ? 0.617 -6.567 6.230 1.00 87.94 204 ILE A CA 1
ATOM 1650 C C . ILE A 1 204 ? 1.458 -6.644 4.953 1.00 87.94 204 ILE A C 1
ATOM 1652 O O . ILE A 1 204 ? 1.195 -5.921 4.003 1.00 87.94 204 ILE A O 1
ATOM 1656 N N . ILE A 1 205 ? 2.381 -7.605 4.877 1.00 90.25 205 ILE A N 1
ATOM 1657 C CA . ILE A 1 205 ? 3.214 -7.875 3.696 1.00 90.25 205 ILE A CA 1
ATOM 1658 C C . ILE A 1 205 ? 2.333 -8.141 2.470 1.00 90.25 205 ILE A C 1
ATOM 1660 O O . ILE A 1 205 ? 2.523 -7.518 1.432 1.00 90.25 205 ILE A O 1
ATOM 1664 N N . LYS A 1 206 ? 1.324 -9.013 2.613 1.00 91.56 206 LYS A N 1
ATOM 1665 C CA . LYS A 1 206 ? 0.390 -9.340 1.524 1.00 91.56 206 LYS A CA 1
ATOM 1666 C C . LYS A 1 206 ? -0.533 -8.175 1.172 1.00 91.56 206 LYS A C 1
ATOM 1668 O O . LYS A 1 206 ? -0.987 -8.094 0.045 1.00 91.56 206 LYS A O 1
ATOM 1673 N N . ILE A 1 207 ? -0.869 -7.322 2.138 1.00 91.81 207 ILE A N 1
ATOM 1674 C CA . ILE A 1 207 ? -1.683 -6.125 1.886 1.00 91.81 207 ILE A CA 1
ATOM 1675 C C . ILE A 1 207 ? -0.888 -5.124 1.045 1.00 91.81 207 ILE A C 1
ATOM 1677 O O . ILE A 1 207 ? -1.415 -4.606 0.070 1.00 91.81 207 ILE A O 1
ATOM 1681 N N . VAL A 1 208 ? 0.373 -4.880 1.408 1.00 90.50 208 VAL A N 1
ATOM 1682 C CA . VAL A 1 208 ? 1.267 -3.970 0.679 1.00 90.50 208 VAL A CA 1
ATOM 1683 C C . VAL A 1 208 ? 1.500 -4.472 -0.746 1.00 90.50 208 VAL A C 1
ATOM 1685 O O . VAL A 1 208 ? 1.409 -3.678 -1.675 1.00 90.50 208 VAL A O 1
ATOM 1688 N N . ASP A 1 209 ? 1.739 -5.776 -0.928 1.00 91.44 209 ASP A N 1
ATOM 1689 C CA . ASP A 1 209 ? 1.888 -6.376 -2.262 1.00 91.44 209 ASP A CA 1
ATOM 1690 C C . ASP A 1 209 ? 0.638 -6.149 -3.128 1.00 91.44 209 ASP A C 1
ATOM 1692 O O . ASP A 1 209 ? 0.753 -5.637 -4.236 1.00 91.44 209 ASP A O 1
ATOM 1696 N N . ASP A 1 210 ? -0.558 -6.448 -2.607 1.00 91.88 210 ASP A N 1
ATOM 1697 C CA . ASP A 1 210 ? -1.817 -6.236 -3.333 1.00 91.88 210 ASP A CA 1
ATOM 1698 C C . ASP A 1 210 ? -2.061 -4.758 -3.679 1.00 91.88 210 ASP A C 1
ATOM 1700 O O . ASP A 1 210 ? -2.572 -4.446 -4.752 1.00 91.88 210 ASP A O 1
ATOM 1704 N N . ILE A 1 211 ? -1.720 -3.839 -2.769 1.00 90.56 211 ILE A N 1
ATOM 1705 C CA . ILE A 1 211 ? -1.845 -2.397 -3.010 1.00 90.56 211 ILE A CA 1
ATOM 1706 C C . ILE A 1 211 ? -0.875 -1.961 -4.118 1.00 90.56 211 ILE A C 1
ATOM 1708 O O . ILE A 1 211 ? -1.273 -1.232 -5.027 1.00 90.56 211 ILE A O 1
ATOM 1712 N N . LEU A 1 212 ? 0.376 -2.426 -4.080 1.00 88.19 212 LEU A N 1
ATOM 1713 C CA . LEU A 1 212 ? 1.379 -2.165 -5.117 1.00 88.19 212 LEU A CA 1
ATOM 1714 C C . LEU A 1 212 ? 1.006 -2.770 -6.477 1.00 88.19 212 LEU A C 1
ATOM 1716 O O . LEU A 1 212 ? 1.410 -2.235 -7.509 1.00 88.19 212 LEU A O 1
ATOM 1720 N N . ASP A 1 213 ? 0.240 -3.859 -6.483 1.00 89.12 213 ASP A N 1
ATOM 1721 C CA . ASP A 1 213 ? -0.245 -4.539 -7.686 1.00 89.12 213 ASP A CA 1
ATOM 1722 C C . ASP A 1 213 ? -1.598 -3.978 -8.185 1.00 89.12 213 ASP A C 1
ATOM 1724 O O . ASP A 1 213 ? -2.079 -4.389 -9.239 1.00 89.12 213 ASP A O 1
ATOM 1728 N N . SER A 1 214 ? -2.199 -3.005 -7.483 1.00 88.44 214 SER A N 1
ATOM 1729 C CA . SER A 1 214 ? -3.480 -2.393 -7.872 1.00 88.44 214 SER A CA 1
ATOM 1730 C C . SER A 1 214 ? -3.375 -1.508 -9.120 1.00 88.44 214 SER A C 1
ATOM 1732 O O . SER A 1 214 ? -2.383 -0.803 -9.328 1.00 88.44 214 SER A O 1
ATOM 1734 N N . GLU A 1 215 ? -4.412 -1.506 -9.958 1.00 86.75 215 GLU A N 1
ATOM 1735 C CA . GLU A 1 215 ? -4.437 -0.751 -11.215 1.00 86.75 215 GLU A CA 1
ATOM 1736 C C . GLU A 1 215 ? -5.507 0.344 -11.224 1.00 86.75 215 GLU A C 1
ATOM 1738 O O . GLU A 1 215 ? -6.581 0.182 -10.652 1.00 86.75 215 GLU A O 1
ATOM 1743 N N . ALA A 1 216 ? -5.201 1.451 -11.905 1.00 89.00 216 ALA A N 1
ATOM 1744 C CA . ALA A 1 216 ? -6.124 2.557 -12.134 1.00 89.00 216 ALA A CA 1
ATOM 1745 C C . ALA A 1 216 ? -6.949 2.273 -13.396 1.00 89.00 216 ALA A C 1
ATOM 1747 O O . ALA A 1 216 ? -6.425 2.383 -14.506 1.00 89.00 216 ALA A O 1
ATOM 1748 N N . VAL A 1 217 ? -8.212 1.881 -13.233 1.00 89.50 217 VAL A N 1
ATOM 1749 C CA . VAL A 1 217 ? -9.122 1.515 -14.330 1.00 89.50 217 VAL A CA 1
ATOM 1750 C C . VAL A 1 217 ? -10.563 1.906 -14.005 1.00 89.50 217 VAL A C 1
ATOM 1752 O O . VAL A 1 217 ? -10.959 1.933 -12.844 1.00 89.50 217 VAL A O 1
ATOM 1755 N N . GLY A 1 218 ? -11.377 2.161 -15.030 1.00 92.88 218 GLY A N 1
ATOM 1756 C CA . GLY A 1 218 ? -12.798 2.486 -14.865 1.00 92.88 218 GLY A CA 1
ATOM 1757 C C . GLY A 1 218 ? -13.068 3.920 -14.393 1.00 92.88 218 GLY A C 1
ATOM 1758 O O . GLY A 1 218 ? -12.185 4.777 -14.408 1.00 92.88 218 GLY A O 1
ATOM 1759 N N . PHE A 1 219 ? -14.313 4.178 -13.997 1.00 95.12 219 PHE A N 1
ATOM 1760 C CA . PHE A 1 219 ? -14.820 5.496 -13.602 1.00 95.12 219 PHE A CA 1
ATOM 1761 C C . PHE A 1 219 ? -14.842 5.665 -12.083 1.00 95.12 219 PHE A C 1
ATOM 1763 O O . PHE A 1 219 ? -14.690 4.704 -11.340 1.00 95.12 219 PHE A O 1
ATOM 1770 N N . THR A 1 220 ? -15.046 6.882 -11.597 1.00 96.88 220 THR A N 1
ATOM 1771 C CA . THR A 1 220 ? -15.119 7.157 -10.159 1.00 96.88 220 THR A CA 1
ATOM 1772 C C . THR A 1 220 ? -16.552 6.961 -9.657 1.00 96.88 220 THR A C 1
ATOM 1774 O O . THR A 1 220 ? -17.412 7.804 -9.893 1.00 96.88 220 THR A O 1
ATOM 1777 N N . ASN A 1 221 ? -16.828 5.871 -8.933 1.00 96.38 221 ASN A N 1
ATOM 1778 C CA . ASN A 1 221 ? -18.099 5.677 -8.227 1.00 96.38 221 ASN A CA 1
ATOM 1779 C C . ASN A 1 221 ? -17.871 5.745 -6.709 1.00 96.38 221 ASN A C 1
ATOM 1781 O O . ASN A 1 221 ? -17.600 4.750 -6.041 1.00 96.38 221 ASN A O 1
ATOM 1785 N N . ILE A 1 222 ? -17.960 6.948 -6.142 1.00 96.75 222 ILE A N 1
ATOM 1786 C CA . ILE A 1 222 ? -17.722 7.160 -4.704 1.00 96.75 222 ILE A CA 1
ATOM 1787 C C . ILE A 1 222 ? -18.789 6.446 -3.864 1.00 96.75 222 ILE A C 1
ATOM 1789 O O . ILE A 1 222 ? -18.472 5.865 -2.824 1.00 96.75 222 ILE A O 1
ATOM 1793 N N . GLN A 1 223 ? -20.043 6.444 -4.330 1.00 98.06 223 GLN A N 1
ATOM 1794 C CA . GLN A 1 223 ? -21.165 5.827 -3.627 1.00 98.06 223 GLN A CA 1
ATOM 1795 C C . GLN A 1 223 ? -20.894 4.346 -3.337 1.00 98.06 223 GLN A C 1
ATOM 1797 O O . GLN A 1 223 ? -20.989 3.929 -2.182 1.00 98.06 223 GLN A O 1
ATOM 1802 N N . ILE A 1 224 ? -20.481 3.559 -4.338 1.00 97.50 224 ILE A N 1
ATOM 1803 C CA . ILE A 1 224 ? -20.251 2.118 -4.143 1.00 97.50 224 ILE A CA 1
ATOM 1804 C C . ILE A 1 224 ? -19.080 1.842 -3.184 1.00 97.50 224 ILE A C 1
ATOM 1806 O O . ILE A 1 224 ? -19.138 0.897 -2.390 1.00 97.50 224 ILE A O 1
ATOM 1810 N N . GLY A 1 225 ? -18.047 2.693 -3.195 1.00 96.94 225 GLY A N 1
ATOM 1811 C CA . GLY A 1 225 ? -16.941 2.643 -2.237 1.00 96.94 225 GLY A CA 1
ATOM 1812 C C . GLY A 1 225 ? -17.403 2.904 -0.799 1.00 96.94 225 GLY A C 1
ATOM 1813 O O . GLY A 1 225 ? -17.104 2.113 0.103 1.00 96.94 225 GLY A O 1
ATOM 1814 N N . LEU A 1 226 ? -18.188 3.967 -0.590 1.00 97.88 226 LEU A N 1
ATOM 1815 C CA . LEU A 1 226 ? -18.744 4.334 0.717 1.00 97.88 226 LEU A CA 1
ATOM 1816 C C . LEU A 1 226 ? -19.723 3.283 1.249 1.00 97.88 226 LEU A C 1
ATOM 1818 O O . LEU A 1 226 ? -19.613 2.879 2.406 1.00 97.88 226 LEU A O 1
ATOM 1822 N N . GLU A 1 227 ? -20.633 2.779 0.415 1.00 98.06 227 GLU A N 1
ATOM 1823 C CA . GLU A 1 227 ? -21.575 1.722 0.794 1.00 98.06 227 GLU A CA 1
ATOM 1824 C C . GLU A 1 227 ? -20.847 0.445 1.226 1.00 98.06 227 GLU A C 1
ATOM 1826 O O . GLU A 1 227 ? -21.197 -0.173 2.238 1.00 98.06 227 GLU A O 1
ATOM 1831 N N . LYS A 1 228 ? -19.805 0.043 0.486 1.00 97.75 228 LYS A N 1
ATOM 1832 C CA . LYS A 1 228 ? -18.983 -1.119 0.845 1.00 97.75 228 LYS A CA 1
ATOM 1833 C C . LYS A 1 228 ? -18.252 -0.891 2.167 1.00 97.75 228 LYS A C 1
ATOM 1835 O O . LYS A 1 228 ? -18.208 -1.800 2.997 1.00 97.75 228 LYS A O 1
ATOM 1840 N N . GLY A 1 229 ? -17.720 0.312 2.383 1.00 97.06 229 GLY A N 1
ATOM 1841 C CA . GLY A 1 229 ? -17.055 0.677 3.630 1.00 97.06 229 GLY A CA 1
ATOM 1842 C C . GLY A 1 229 ? -18.000 0.690 4.834 1.00 97.06 229 GLY A C 1
ATOM 1843 O O . GLY A 1 229 ? -17.675 0.125 5.879 1.00 97.06 229 GLY A O 1
ATOM 1844 N N . LEU A 1 230 ? -19.207 1.239 4.677 1.00 96.69 230 LEU A N 1
ATOM 1845 C CA . LEU A 1 230 ? -20.240 1.230 5.714 1.00 96.69 230 LEU A CA 1
ATOM 1846 C C . LEU A 1 230 ? -20.654 -0.201 6.084 1.00 96.69 230 LEU A C 1
ATOM 1848 O O . LEU A 1 230 ? -20.756 -0.529 7.269 1.00 96.69 230 LEU A O 1
ATOM 1852 N N . LYS A 1 231 ? -20.816 -1.080 5.084 1.00 96.31 231 LYS A N 1
ATOM 1853 C CA . LYS A 1 231 ? -21.087 -2.511 5.302 1.00 96.31 231 LYS A CA 1
ATOM 1854 C C . LYS A 1 231 ? -19.995 -3.180 6.140 1.00 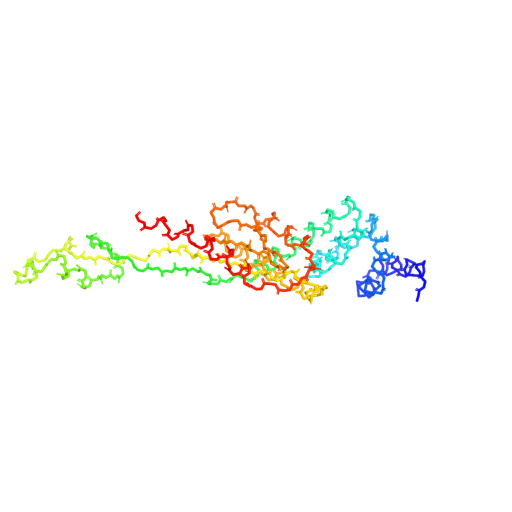96.31 231 LYS A C 1
ATOM 1856 O O . LYS A 1 231 ? -20.318 -4.003 6.992 1.00 96.31 231 LYS A O 1
ATOM 1861 N N . GLU A 1 232 ? -18.721 -2.834 5.950 1.00 95.75 232 GLU A N 1
ATOM 1862 C CA . GLU A 1 232 ? -17.642 -3.343 6.806 1.00 95.75 232 GLU A CA 1
ATOM 1863 C C . GLU A 1 232 ? -17.723 -2.789 8.234 1.00 95.75 232 GLU A C 1
ATOM 1865 O O . GLU A 1 232 ? -17.644 -3.565 9.185 1.00 95.75 232 GLU A O 1
ATOM 1870 N N . LEU A 1 233 ? -17.943 -1.483 8.416 1.00 93.94 233 LEU A N 1
ATOM 1871 C CA . LEU A 1 233 ? -18.056 -0.884 9.754 1.00 93.94 233 LEU A CA 1
ATOM 1872 C C . LEU A 1 233 ? -19.197 -1.495 10.583 1.00 93.94 233 LEU A C 1
ATOM 1874 O O . LEU A 1 233 ? -19.023 -1.743 11.783 1.00 93.94 233 LEU A O 1
ATOM 1878 N N . ASN A 1 234 ? -20.336 -1.792 9.953 1.00 94.06 234 ASN A N 1
ATOM 1879 C CA . ASN A 1 234 ? -21.501 -2.365 10.631 1.00 94.06 234 ASN A CA 1
ATOM 1880 C C . ASN A 1 234 ? -21.221 -3.750 11.243 1.00 94.06 234 ASN A C 1
ATOM 1882 O O . ASN A 1 234 ? -21.687 -4.024 12.350 1.00 94.06 234 ASN A O 1
ATOM 1886 N N . LYS A 1 235 ? -20.335 -4.559 10.643 1.00 91.38 235 LYS A N 1
ATOM 1887 C CA . LYS A 1 235 ? -19.962 -5.896 11.158 1.00 91.38 235 LYS A CA 1
ATOM 1888 C C . LYS A 1 235 ? -19.332 -5.885 12.550 1.00 91.38 235 LYS A C 1
ATOM 1890 O O . LYS A 1 235 ? -19.365 -6.888 13.258 1.00 91.38 235 LYS A O 1
ATOM 1895 N N . ILE A 1 236 ? -18.704 -4.776 12.951 1.00 83.69 236 ILE A N 1
ATOM 1896 C CA . ILE A 1 236 ? -18.124 -4.629 14.301 1.00 83.69 236 ILE A CA 1
ATOM 1897 C C . ILE A 1 236 ? -19.051 -3.815 15.212 1.00 83.69 236 ILE A C 1
ATOM 1899 O O . ILE A 1 236 ? -18.817 -3.716 16.418 1.00 83.69 236 ILE A O 1
ATOM 1903 N N . ARG A 1 237 ? -20.101 -3.190 14.676 1.00 69.44 237 ARG A N 1
ATOM 1904 C CA . ARG A 1 237 ? -21.117 -2.506 15.481 1.00 69.44 237 ARG A CA 1
ATOM 1905 C C . ARG A 1 237 ? -22.039 -3.520 16.161 1.00 69.44 237 ARG A C 1
ATOM 1907 O O . ARG A 1 237 ? -22.309 -3.370 17.345 1.00 69.44 237 ARG A O 1
ATOM 1914 N N . GLU A 1 238 ? -22.394 -4.592 15.457 1.00 58.06 238 GLU A N 1
ATOM 1915 C CA . GLU A 1 238 ? -23.278 -5.662 15.948 1.00 58.06 238 GLU A CA 1
ATOM 1916 C C . GLU A 1 238 ? -22.685 -6.481 17.107 1.00 58.06 238 GLU A C 1
ATOM 1918 O O . GLU A 1 238 ? -23.422 -6.940 17.971 1.00 58.06 238 GLU A O 1
ATOM 1923 N N . LYS A 1 239 ? -21.353 -6.581 17.214 1.00 53.97 239 LYS A N 1
ATOM 1924 C CA . LYS A 1 239 ? -20.662 -7.290 18.313 1.00 53.97 239 LYS A CA 1
ATOM 1925 C C . LYS A 1 239 ? -20.680 -6.575 19.677 1.00 53.97 239 LYS A C 1
ATOM 1927 O O . LYS A 1 239 ? -20.008 -7.030 20.594 1.00 53.97 239 LYS A O 1
ATOM 1932 N N . ARG A 1 240 ? -21.343 -5.419 19.801 1.00 47.28 240 ARG A N 1
ATOM 1933 C CA . ARG A 1 240 ? -21.431 -4.640 21.055 1.00 47.28 240 ARG A CA 1
ATOM 1934 C C . ARG A 1 240 ? -22.708 -4.909 21.870 1.00 47.28 240 ARG A C 1
ATOM 1936 O O . ARG A 1 240 ? -22.934 -4.170 22.823 1.00 47.28 240 ARG A O 1
ATOM 1943 N N . LYS A 1 241 ? -23.524 -5.896 21.493 1.00 33.12 241 LYS A N 1
ATOM 1944 C CA . LYS A 1 241 ? -24.634 -6.375 22.327 1.00 33.12 241 LYS A CA 1
ATOM 1945 C C . LYS A 1 241 ? -24.141 -7.400 23.336 1.00 33.12 241 LYS A C 1
ATOM 1947 O O . LYS A 1 241 ? -23.332 -8.257 22.919 1.00 33.12 241 LYS A O 1
#

Radius of gyration: 26.27 Å; chains: 1; bounding box: 56×24×86 Å

pLDDT: mean 88.41, std 9.86, range [33.12, 98.06]

Secondary structure (DSSP, 8-state):
--HHHHHHHHHHHHHTT-HHHHHHHHHH-HHHHHHHHSSHHHHHHHHHHHHH--TTHHHHHHHHTTT--HHHHHHHHHHHHHHHHHHHHHS--S---EEEEEEESS--TT-S-EEHHHHHHH-HHHHHTT---TTTSEEEEEEEEPPEEEEEEE-SGGGTTHHHHHHHHHHHHHHHHTTTSEEEEEEESSSEEEEE-TT----HHHHHHHHHT----S---HHHHHHHHHHHHHHHHGGG-

Sequence (241 aa):
MDYKQIQELTRLAIQHKNLEAVMGLLKANVYAATDILNTEEGVQFFSEKAQESGDFMPEIYFFIRRPASGKYKSIFRRLARQSIIKLSLKITSKGIRGQFKKAIPNYKIGMPEFSLDETIQHNPLKIYEKSLSYQDIYGVERRRQKRKVVLILDTSGSMYGRLLLNAALTTSVLAYNMEKEDFAIVLFNSTAMLLKKINQKRSIIKIVDDILDSEAVGFTNIQIGLEKGLKELNKIREKRK

Foldseek 3Di:
DDLVVLLVQLVVCLVVLNPVSLVVSCVVPVQSSQVNCLDPSNLVSLVVVLVVPLQCLLLNLLSNVVNHDDVRNVSSLVSNLVNLVVVLVVPPDPDPWDKDKDWDAQDDPPFPAWDPVQLCVQPVPCVVVVNDDSRSTTGIDTDTDADEEEAEAEQAQVCPRPNLSVSLSVVLSVCSVNLVHQYWYWYDAVAIDTLGASPDDDDSSSSSSVSSVGHRYHHDDVPRSVVVRVVRSVVVVVVPD